Protein AF-A0A1H1WPN3-F1 (afdb_monomer_lite)

pLDDT: mean 78.35, std 20.09, range [44.59, 98.25]

Foldseek 3Di:
DDDDDDDDPPPPDDPDPPPPPPPPPPPDDDDPDDDDDDDDDDDDDDDDDDDDDDDDDDDDDPDPPPPDPLVVLLVQLVVVVVLVVLVVVLPVFQDPDQWQVSSQVRGDGDPQKGWPGQHPVQRKTKIDRNVQQWIKMAGCDDQQGWIFIFRGDPPPTDGQWIWHDPDQQDIDIDHDCSNVVSNSVSCNVVRVD

Sequence (193 aa):
MKRPAPRPALRTAALLPAAALALTLTACGGGDGSASGDASSSASESTSASASASPSGSASPSASASPSAEASGSAAGLRYRTLITTLFDQQGTVQNATSAKDFNRQAKFPAGVSVGIFDAKTKSICIQDSKQDIALTFTGAGEASGVVLLDGACKGGEVVSSLVPQGASDIAVKGDKSLGTPVADYLKETFGS

Structure (mmCIF, N/CA/C/O backbone):
data_AF-A0A1H1WPN3-F1
#
_entry.id   AF-A0A1H1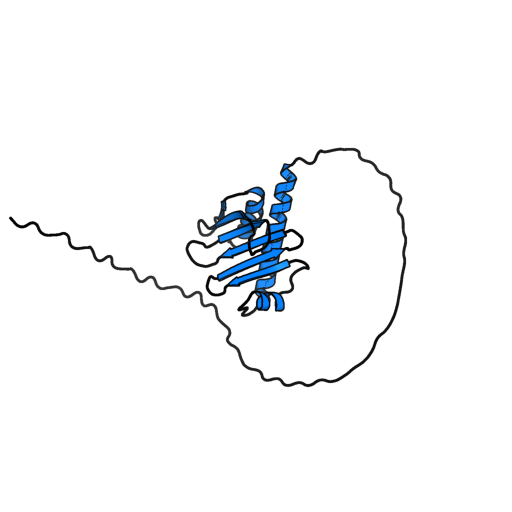WPN3-F1
#
loop_
_atom_site.group_PDB
_atom_site.id
_atom_site.type_symbol
_atom_site.label_atom_id
_atom_site.label_alt_id
_atom_site.label_comp_id
_atom_site.label_asym_id
_atom_site.label_entity_id
_atom_site.label_seq_id
_atom_site.pdbx_PDB_ins_code
_atom_site.Cartn_x
_atom_site.Cartn_y
_atom_site.Cartn_z
_atom_site.occupancy
_atom_site.B_iso_or_equiv
_atom_site.auth_seq_id
_atom_site.auth_comp_id
_atom_site.auth_asym_id
_atom_site.auth_atom_id
_atom_site.pdbx_PDB_model_num
ATOM 1 N N . MET A 1 1 ? -5.034 63.483 -27.638 1.00 49.56 1 MET A N 1
ATOM 2 C CA . MET A 1 1 ? -5.377 62.933 -26.306 1.00 49.56 1 MET A CA 1
ATOM 3 C C . MET A 1 1 ? -4.890 61.486 -26.246 1.00 49.56 1 MET A C 1
ATOM 5 O O . MET A 1 1 ? -5.429 60.648 -26.954 1.00 49.56 1 MET A O 1
ATOM 9 N N . LYS A 1 2 ? -3.797 61.214 -25.519 1.00 52.28 2 LYS A N 1
ATOM 10 C CA . LYS A 1 2 ? -3.079 59.923 -25.498 1.00 52.28 2 LYS A CA 1
ATOM 11 C C . LYS A 1 2 ? -3.477 59.174 -24.218 1.00 52.28 2 LYS A C 1
ATOM 13 O O . LYS A 1 2 ? -3.260 59.707 -23.135 1.00 52.28 2 LYS A O 1
ATOM 18 N N . ARG A 1 3 ? -4.106 57.998 -24.326 1.00 57.62 3 ARG A N 1
ATOM 19 C CA . ARG A 1 3 ? -4.494 57.188 -23.154 1.00 57.62 3 ARG A CA 1
ATOM 20 C C . ARG A 1 3 ? -3.279 56.394 -22.639 1.00 57.62 3 ARG A C 1
ATOM 22 O O . ARG A 1 3 ? -2.593 55.793 -23.464 1.00 57.62 3 ARG A O 1
ATOM 29 N N . PRO A 1 4 ? -2.999 56.382 -21.324 1.00 56.88 4 PRO A N 1
ATOM 30 C CA . PRO A 1 4 ? -1.933 55.566 -20.750 1.00 56.88 4 PRO A CA 1
ATOM 31 C C . PRO A 1 4 ? -2.350 54.088 -20.668 1.00 56.88 4 PRO A C 1
ATOM 33 O O . PRO A 1 4 ? -3.488 53.774 -20.323 1.00 56.88 4 PRO A O 1
ATOM 36 N N . ALA A 1 5 ? -1.422 53.189 -21.003 1.00 67.75 5 ALA A N 1
ATOM 37 C CA . ALA A 1 5 ? -1.605 51.741 -20.927 1.00 67.75 5 ALA A CA 1
ATOM 38 C C . ALA A 1 5 ? -1.481 51.226 -19.474 1.00 67.75 5 ALA A C 1
ATOM 40 O O . ALA A 1 5 ? -0.684 51.775 -18.704 1.00 67.75 5 ALA A O 1
ATOM 41 N N . PRO A 1 6 ? -2.228 50.172 -19.089 1.00 64.19 6 PRO A N 1
ATOM 42 C CA . PRO A 1 6 ? -2.152 49.589 -17.754 1.00 64.19 6 PRO A CA 1
ATOM 43 C C . PRO A 1 6 ? -0.819 48.855 -17.554 1.00 64.19 6 PRO A C 1
ATOM 45 O O . PRO A 1 6 ? -0.408 48.036 -18.375 1.00 64.19 6 PRO A O 1
ATOM 48 N N . ARG A 1 7 ? -0.137 49.155 -16.444 1.00 66.81 7 ARG A N 1
ATOM 49 C CA . ARG A 1 7 ? 1.067 48.436 -16.013 1.00 66.81 7 ARG A CA 1
ATOM 50 C C . ARG A 1 7 ? 0.658 47.115 -15.347 1.00 66.81 7 ARG A C 1
ATOM 52 O O . ARG A 1 7 ? -0.244 47.143 -14.508 1.00 66.81 7 ARG A O 1
ATOM 59 N N . PRO A 1 8 ? 1.306 45.981 -15.661 1.00 55.25 8 PRO A N 1
ATOM 60 C CA . PRO A 1 8 ? 1.075 44.739 -14.939 1.00 55.25 8 PRO A CA 1
ATOM 61 C C . PRO A 1 8 ? 1.555 44.895 -13.492 1.00 55.25 8 PRO A C 1
ATOM 63 O O . PRO A 1 8 ? 2.705 45.253 -13.234 1.00 55.25 8 PRO A O 1
ATOM 66 N N . ALA A 1 9 ? 0.642 44.659 -12.551 1.00 57.31 9 ALA A N 1
ATOM 67 C CA . ALA A 1 9 ? 0.938 44.611 -11.130 1.00 57.31 9 ALA A CA 1
ATOM 68 C C . ALA A 1 9 ? 1.863 43.417 -10.860 1.00 57.31 9 ALA A C 1
ATOM 70 O O . ALA A 1 9 ? 1.451 42.260 -10.956 1.00 57.31 9 ALA A O 1
ATOM 71 N N . LEU A 1 10 ? 3.122 43.722 -10.550 1.00 55.72 10 LEU A N 1
ATOM 72 C CA . LEU A 1 10 ? 4.112 42.774 -10.063 1.00 55.72 10 LEU A CA 1
ATOM 73 C C . LEU A 1 10 ? 3.586 42.212 -8.731 1.00 55.72 10 LEU A C 1
ATOM 75 O O . LEU A 1 10 ? 3.639 42.880 -7.701 1.00 55.72 10 LEU A O 1
ATOM 79 N N . ARG A 1 11 ? 2.984 41.019 -8.761 1.00 59.72 11 ARG A N 1
ATOM 80 C CA . ARG A 1 11 ? 2.568 40.315 -7.546 1.00 59.72 11 ARG A CA 1
ATOM 81 C C . ARG A 1 11 ? 3.822 39.799 -6.857 1.00 59.72 11 ARG A C 1
ATOM 83 O O . ARG A 1 11 ? 4.465 38.868 -7.332 1.00 59.72 11 ARG A O 1
ATOM 90 N N . THR A 1 12 ? 4.162 40.449 -5.756 1.00 56.53 12 THR A N 1
ATOM 91 C CA . THR A 1 12 ? 5.195 40.066 -4.801 1.00 56.53 12 THR A CA 1
ATOM 92 C C . THR A 1 12 ? 4.946 38.623 -4.359 1.00 56.53 12 THR A C 1
ATOM 94 O O . THR A 1 12 ? 4.000 38.347 -3.624 1.00 56.53 12 THR A O 1
ATOM 97 N N . ALA A 1 13 ? 5.755 37.687 -4.857 1.00 51.91 13 ALA A N 1
ATOM 98 C CA . ALA A 1 13 ? 5.746 36.307 -4.399 1.00 51.91 13 ALA A CA 1
ATOM 99 C C . ALA A 1 13 ? 6.263 36.287 -2.956 1.00 51.91 13 ALA A C 1
ATOM 101 O O . ALA A 1 13 ? 7.427 36.593 -2.696 1.00 51.91 13 ALA A O 1
ATOM 102 N N . ALA A 1 14 ? 5.370 35.987 -2.018 1.00 53.75 14 ALA A N 1
ATOM 103 C CA . ALA A 1 14 ? 5.721 35.756 -0.632 1.00 53.75 14 ALA A CA 1
ATOM 104 C C . ALA A 1 14 ? 6.610 34.506 -0.553 1.00 53.75 14 ALA A C 1
ATOM 106 O O . ALA A 1 14 ? 6.164 33.392 -0.827 1.00 53.75 14 ALA A O 1
ATOM 107 N N . LEU A 1 15 ? 7.879 34.707 -0.198 1.00 52.28 15 LEU A N 1
ATOM 108 C CA . LEU A 1 15 ? 8.780 33.659 0.264 1.00 52.28 15 LEU A CA 1
ATOM 109 C C . LEU A 1 15 ? 8.225 33.105 1.583 1.00 52.28 15 LEU A C 1
ATOM 111 O O . LEU A 1 15 ? 8.445 33.672 2.650 1.00 52.28 15 LEU A O 1
ATOM 115 N N . LEU A 1 16 ? 7.470 32.012 1.498 1.00 45.91 16 LEU A N 1
ATOM 116 C CA . LEU A 1 16 ? 7.176 31.164 2.647 1.00 45.91 16 LEU A CA 1
ATOM 117 C C . LEU A 1 16 ? 8.444 30.363 2.983 1.00 45.91 16 LEU A C 1
ATOM 119 O O . LEU A 1 16 ? 9.029 29.761 2.077 1.00 45.91 16 LEU A O 1
ATOM 123 N N . PRO A 1 17 ? 8.888 30.330 4.252 1.00 48.56 17 PRO A N 1
ATOM 124 C CA . PRO A 1 17 ? 9.970 29.453 4.656 1.00 48.56 17 PRO A CA 1
ATOM 125 C C . PRO A 1 17 ? 9.475 28.014 4.514 1.00 48.56 17 PRO A C 1
ATOM 127 O O . PRO A 1 17 ? 8.564 27.577 5.216 1.00 48.56 17 PRO A O 1
ATOM 130 N N . ALA A 1 18 ? 10.063 27.294 3.562 1.00 45.19 18 ALA A N 1
ATOM 131 C CA . ALA A 1 18 ? 9.924 25.857 3.444 1.00 45.19 18 ALA A CA 1
ATOM 132 C C . ALA A 1 18 ? 10.406 25.231 4.758 1.00 45.19 18 ALA A C 1
ATOM 134 O O . ALA A 1 18 ? 11.606 25.167 5.025 1.00 45.19 18 ALA A O 1
ATOM 135 N N . ALA A 1 19 ? 9.460 24.803 5.593 1.00 48.66 19 ALA A N 1
ATOM 136 C CA . ALA A 1 19 ? 9.734 23.894 6.687 1.00 48.66 19 ALA A CA 1
ATOM 137 C C . ALA A 1 19 ? 10.258 22.601 6.056 1.00 48.66 19 ALA A C 1
ATOM 139 O O . ALA A 1 19 ? 9.503 21.779 5.539 1.00 48.66 19 ALA A O 1
ATOM 140 N N . ALA A 1 20 ? 11.582 22.487 6.016 1.00 47.19 20 ALA A N 1
ATOM 141 C CA . ALA A 1 20 ? 12.279 21.274 5.664 1.00 47.19 20 ALA A CA 1
ATOM 142 C C . ALA A 1 20 ? 11.828 20.186 6.642 1.00 47.19 20 ALA A C 1
ATOM 144 O O . ALA A 1 20 ? 12.282 20.132 7.784 1.00 47.19 20 ALA A O 1
ATOM 145 N N . LEU A 1 21 ? 10.926 19.316 6.188 1.00 44.59 21 LEU A N 1
ATOM 146 C CA . LEU A 1 21 ? 10.809 17.975 6.735 1.00 44.59 21 LEU A CA 1
ATOM 147 C C . LEU A 1 21 ? 12.151 17.301 6.465 1.00 44.59 21 LEU A C 1
ATOM 149 O O . LEU A 1 21 ? 12.410 16.770 5.384 1.00 44.59 21 LEU A O 1
ATOM 153 N N . ALA A 1 22 ? 13.041 17.436 7.443 1.00 46.81 22 ALA A N 1
ATOM 154 C CA . ALA A 1 22 ? 14.318 16.770 7.504 1.00 46.81 22 ALA A CA 1
ATOM 155 C C . ALA A 1 22 ? 14.055 15.264 7.589 1.00 46.81 22 ALA A C 1
ATOM 157 O O . ALA A 1 22 ? 13.964 14.683 8.665 1.00 46.81 22 ALA A O 1
ATOM 158 N N . LEU A 1 23 ? 13.932 14.628 6.426 1.00 48.06 23 LEU A N 1
ATOM 159 C CA . LEU A 1 23 ? 14.294 13.230 6.268 1.00 48.06 23 LEU A CA 1
ATOM 160 C C . LEU A 1 23 ? 15.782 13.157 6.604 1.00 48.06 23 LEU A C 1
ATOM 162 O O . LEU A 1 23 ? 16.635 13.420 5.758 1.00 48.06 23 LEU A O 1
ATOM 166 N N . THR A 1 24 ? 16.093 12.884 7.867 1.00 53.03 24 THR A N 1
ATOM 167 C CA . THR A 1 24 ? 17.437 12.537 8.310 1.00 53.03 24 THR A CA 1
ATOM 168 C C . THR A 1 24 ? 17.822 11.240 7.611 1.00 53.03 24 THR A C 1
ATOM 170 O O . THR A 1 24 ? 17.590 10.149 8.126 1.00 53.03 24 THR A O 1
ATOM 173 N N . LEU A 1 25 ? 18.386 11.364 6.407 1.00 46.22 25 LEU A N 1
ATOM 174 C CA . LEU A 1 25 ? 19.228 10.338 5.822 1.00 46.22 25 LEU A CA 1
ATOM 175 C C . LEU A 1 25 ? 20.412 10.181 6.773 1.00 46.22 25 LEU A C 1
ATOM 177 O O . LEU A 1 25 ? 21.381 10.937 6.706 1.00 46.22 25 LEU A O 1
ATOM 181 N N . THR A 1 26 ? 20.324 9.215 7.681 1.00 55.16 26 THR A N 1
ATOM 182 C CA . THR A 1 26 ? 21.484 8.667 8.375 1.00 55.16 26 THR A CA 1
ATOM 183 C C . THR A 1 26 ? 22.356 7.975 7.334 1.00 55.16 26 THR A C 1
ATOM 185 O O . THR A 1 26 ? 22.334 6.763 7.148 1.00 55.16 26 THR A O 1
ATOM 188 N N . ALA A 1 27 ? 23.132 8.791 6.624 1.00 57.97 27 ALA A N 1
ATOM 189 C CA . ALA A 1 27 ? 24.355 8.380 5.974 1.00 57.97 27 ALA A CA 1
ATOM 190 C C . ALA A 1 27 ? 25.349 7.993 7.079 1.00 57.97 27 ALA A C 1
ATOM 192 O O . ALA A 1 27 ? 26.084 8.817 7.613 1.00 57.97 27 ALA A O 1
ATOM 193 N N . CYS A 1 28 ? 25.311 6.723 7.453 1.00 58.69 28 CYS A N 1
ATOM 194 C CA . CYS A 1 28 ? 26.335 6.022 8.211 1.00 58.69 28 CYS A CA 1
ATOM 195 C C . CYS A 1 28 ? 26.463 4.684 7.481 1.00 58.69 28 CYS A C 1
ATOM 197 O O . CYS A 1 28 ? 25.469 3.995 7.294 1.00 58.69 28 CYS A O 1
ATOM 199 N N . GLY A 1 29 ? 27.585 4.287 6.911 1.00 51.28 29 GLY A N 1
ATOM 200 C CA . GLY A 1 29 ? 28.973 4.569 7.228 1.00 51.28 29 GLY A CA 1
ATOM 201 C C . GLY A 1 29 ? 29.674 3.260 6.874 1.00 51.28 29 GLY A C 1
ATOM 202 O O . GLY A 1 29 ? 29.190 2.195 7.253 1.00 51.28 29 GLY A O 1
ATOM 203 N N . GLY A 1 30 ? 30.709 3.329 6.040 1.00 54.81 30 GLY A N 1
ATOM 204 C CA . GLY A 1 30 ? 31.396 2.154 5.512 1.00 54.81 30 GLY A CA 1
ATOM 205 C C . GLY A 1 30 ? 31.905 1.227 6.616 1.00 54.81 30 GLY A C 1
ATOM 206 O O . GLY A 1 30 ? 32.409 1.679 7.642 1.00 54.81 30 GLY A O 1
ATOM 207 N N . GLY A 1 31 ? 31.771 -0.072 6.372 1.00 47.53 31 GLY A N 1
ATOM 208 C CA . GLY A 1 31 ? 32.351 -1.127 7.184 1.00 47.53 31 GLY A CA 1
ATOM 209 C C . GLY A 1 31 ? 32.746 -2.281 6.278 1.00 47.53 31 GLY A C 1
ATOM 210 O O . GLY A 1 31 ? 31.933 -3.159 5.996 1.00 47.53 31 GLY A O 1
ATOM 211 N N . ASP A 1 32 ? 33.988 -2.253 5.803 1.00 57.47 32 ASP A N 1
ATOM 212 C CA . ASP A 1 32 ? 34.638 -3.370 5.127 1.00 57.47 32 ASP A CA 1
ATOM 213 C C . ASP A 1 32 ? 34.894 -4.481 6.157 1.00 57.47 32 ASP A C 1
ATOM 215 O O . ASP A 1 32 ? 35.853 -4.443 6.927 1.00 57.47 32 ASP A O 1
ATOM 219 N N . GLY A 1 33 ? 33.987 -5.455 6.212 1.00 50.66 33 GLY A N 1
ATOM 220 C CA . GLY A 1 33 ? 34.080 -6.623 7.083 1.00 50.66 33 GLY A CA 1
ATOM 221 C C . GLY A 1 33 ? 34.222 -7.903 6.273 1.00 50.66 33 GLY A C 1
ATOM 222 O O . GLY A 1 33 ? 33.243 -8.612 6.058 1.00 50.66 33 GLY A O 1
ATOM 223 N N . SER A 1 34 ? 35.443 -8.205 5.829 1.00 55.78 34 SER A N 1
ATOM 224 C CA . SER A 1 34 ? 35.814 -9.539 5.353 1.00 55.78 34 SER A CA 1
ATOM 225 C C . SER A 1 34 ? 35.736 -10.536 6.508 1.00 55.78 34 SER A C 1
ATOM 227 O O . SER A 1 34 ? 36.541 -10.472 7.434 1.00 55.78 34 SER A O 1
ATOM 229 N N . ALA A 1 35 ? 34.807 -11.485 6.432 1.00 52.97 35 ALA A N 1
ATOM 230 C CA . ALA A 1 35 ? 34.827 -12.689 7.253 1.00 52.97 35 ALA A CA 1
ATOM 231 C C . ALA A 1 35 ? 34.500 -13.903 6.375 1.00 52.97 35 ALA A C 1
ATOM 233 O O . ALA A 1 35 ? 33.341 -14.208 6.101 1.00 52.97 35 ALA A O 1
ATOM 234 N N . SER A 1 36 ? 35.557 -14.580 5.921 1.00 56.12 36 SER A N 1
ATOM 235 C CA . SER A 1 36 ? 35.491 -15.964 5.461 1.00 56.12 36 SER A CA 1
ATOM 236 C C . SER A 1 36 ? 35.241 -16.858 6.673 1.00 56.12 36 SER A C 1
ATOM 238 O O . SER A 1 36 ? 36.027 -16.846 7.621 1.00 56.12 36 SER A O 1
ATOM 240 N N . GLY A 1 37 ? 34.147 -17.613 6.640 1.00 50.72 37 GLY A N 1
ATOM 241 C CA . GLY A 1 37 ? 33.794 -18.610 7.643 1.00 50.72 37 GLY A CA 1
ATOM 242 C C . GLY A 1 37 ? 33.323 -19.882 6.953 1.00 50.72 37 GLY A C 1
ATOM 243 O O . GLY A 1 37 ? 32.195 -19.952 6.475 1.00 50.72 37 GLY A O 1
ATOM 244 N N . ASP A 1 38 ? 34.237 -20.842 6.875 1.00 56.53 38 ASP A N 1
ATOM 245 C CA . ASP A 1 38 ? 34.031 -22.233 6.483 1.00 56.53 38 ASP A CA 1
ATOM 246 C C . ASP A 1 38 ? 33.200 -23.023 7.513 1.00 56.53 38 ASP A C 1
ATOM 248 O O . ASP A 1 38 ? 33.119 -22.647 8.682 1.00 56.53 38 ASP A O 1
ATOM 252 N N . ALA A 1 39 ? 32.743 -24.199 7.060 1.00 48.28 39 ALA A N 1
ATOM 253 C CA . ALA A 1 39 ? 32.231 -25.349 7.819 1.00 48.28 39 ALA A CA 1
ATOM 254 C C . ALA A 1 39 ? 30.751 -25.307 8.251 1.00 48.28 39 ALA A C 1
ATOM 256 O O . ALA A 1 39 ? 30.218 -24.279 8.634 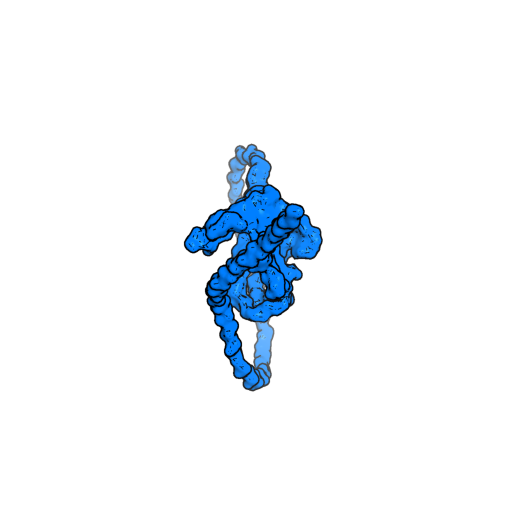1.00 48.28 39 ALA A O 1
ATOM 257 N N . SER A 1 40 ? 30.016 -26.415 8.341 1.00 54.59 40 SER A N 1
ATOM 258 C CA . SER A 1 40 ? 30.114 -27.797 7.858 1.00 54.59 40 SER A CA 1
ATOM 259 C C . SER A 1 40 ? 28.848 -28.492 8.393 1.00 54.59 40 SER A C 1
ATOM 261 O O . SER A 1 40 ? 28.348 -28.126 9.453 1.00 54.59 40 SER A O 1
ATOM 263 N N . SER A 1 41 ? 28.427 -29.556 7.711 1.00 45.16 41 SER A N 1
ATOM 264 C CA . SER A 1 41 ? 27.747 -30.725 8.290 1.00 45.16 41 SER A CA 1
ATOM 265 C C . SER A 1 41 ? 26.253 -30.684 8.669 1.00 45.16 41 SER A C 1
ATOM 267 O O . SER A 1 41 ? 25.811 -30.025 9.603 1.00 45.16 41 SER A O 1
ATOM 269 N N . SER A 1 42 ? 25.559 -31.620 8.009 1.00 49.81 42 SER A N 1
ATOM 270 C CA . SER A 1 42 ? 24.750 -32.697 8.605 1.00 49.81 42 SER A CA 1
ATOM 271 C C . SER A 1 42 ? 23.232 -32.641 8.454 1.00 49.81 42 SER A C 1
ATOM 273 O O . SER A 1 42 ? 22.512 -31.876 9.085 1.00 49.81 42 SER A O 1
ATOM 275 N N . ALA A 1 43 ? 22.784 -33.590 7.632 1.00 52.59 43 ALA A N 1
ATOM 276 C CA . ALA A 1 43 ? 21.450 -34.150 7.553 1.00 52.59 43 ALA A CA 1
ATOM 277 C C . ALA A 1 43 ? 21.038 -34.886 8.842 1.00 52.59 43 ALA A C 1
ATOM 279 O O . ALA A 1 43 ? 21.880 -35.465 9.526 1.00 52.59 43 ALA A O 1
ATOM 280 N N . SER A 1 44 ? 19.731 -34.925 9.107 1.00 50.66 44 SER A N 1
ATOM 281 C CA . SER A 1 44 ? 18.988 -35.962 9.856 1.00 50.66 44 SER A CA 1
ATOM 282 C C . SER A 1 44 ? 17.499 -35.717 9.552 1.00 50.66 44 SER A C 1
ATOM 284 O O . SER A 1 44 ? 17.016 -34.604 9.724 1.00 50.66 44 SER A O 1
ATOM 286 N N . GLU A 1 45 ? 16.857 -36.544 8.729 1.00 50.03 45 GLU A N 1
ATOM 287 C CA . GLU A 1 45 ? 16.102 -37.763 9.073 1.00 50.03 45 GLU A CA 1
ATOM 288 C C . GLU A 1 45 ? 14.835 -37.549 9.929 1.00 50.03 45 GLU A C 1
ATOM 290 O O . GLU A 1 45 ? 14.892 -37.212 11.104 1.00 50.03 45 GLU A O 1
ATOM 295 N N . SER A 1 46 ? 13.705 -37.865 9.281 1.00 55.22 46 SER A N 1
ATOM 296 C CA . SER A 1 46 ? 12.599 -38.703 9.768 1.00 55.22 46 SER A CA 1
ATOM 297 C C . SER A 1 46 ? 11.772 -38.248 10.975 1.00 55.22 46 SER A C 1
ATOM 299 O O . SER A 1 46 ? 12.229 -38.285 12.108 1.00 55.22 46 SER A O 1
ATOM 301 N N . THR A 1 47 ? 10.465 -38.040 10.762 1.00 52.44 47 THR A N 1
ATOM 302 C CA . THR A 1 47 ? 9.422 -38.918 11.343 1.00 52.44 47 THR A CA 1
ATOM 303 C C . THR A 1 47 ? 8.018 -38.555 10.854 1.00 52.44 47 THR A C 1
ATOM 305 O O . THR A 1 47 ? 7.548 -37.426 10.965 1.00 52.44 47 THR A O 1
ATOM 308 N N . SER A 1 48 ? 7.335 -39.561 10.311 1.00 60.78 48 SER A N 1
ATOM 309 C CA . SER A 1 48 ? 5.895 -39.575 10.079 1.00 60.78 48 SER A CA 1
ATOM 310 C C . SER A 1 48 ? 5.148 -39.760 11.399 1.00 60.78 48 SER A C 1
ATOM 312 O O . SER A 1 48 ? 5.496 -40.639 12.183 1.00 60.78 48 SER A O 1
ATOM 314 N N . ALA A 1 49 ? 4.055 -39.025 11.594 1.00 49.75 49 ALA A N 1
ATOM 315 C CA . ALA A 1 49 ? 3.005 -39.407 12.531 1.00 49.75 49 ALA A CA 1
ATOM 316 C C . ALA A 1 49 ? 1.645 -39.092 11.900 1.00 49.75 49 ALA A C 1
ATOM 318 O O . ALA A 1 49 ? 1.203 -37.947 11.845 1.00 49.75 49 ALA A O 1
ATOM 319 N N . SER A 1 50 ? 1.009 -40.141 11.378 1.00 64.69 50 SER A N 1
ATOM 320 C CA . SER A 1 50 ? -0.409 -40.131 11.032 1.00 64.69 50 SER A CA 1
ATOM 321 C C . SER A 1 50 ? -1.219 -40.194 12.323 1.00 64.69 50 SER A C 1
ATOM 323 O O . SER A 1 50 ? -1.077 -41.146 13.085 1.00 64.69 50 SER A O 1
ATOM 325 N N . ALA A 1 51 ? -2.094 -39.219 12.544 1.00 50.31 51 ALA A N 1
ATOM 326 C CA . ALA A 1 51 ? -3.142 -39.300 13.552 1.00 50.31 51 ALA A CA 1
ATOM 327 C C . ALA A 1 51 ? -4.479 -38.968 12.882 1.00 50.31 51 ALA A C 1
ATOM 329 O O . ALA A 1 51 ? -4.837 -37.809 12.689 1.00 50.31 51 ALA A O 1
ATOM 330 N N . SER A 1 52 ? -5.191 -40.023 12.480 1.00 59.75 52 SER A N 1
ATOM 331 C CA . SER A 1 52 ? -6.601 -39.953 12.108 1.00 59.75 52 SER A CA 1
ATOM 332 C C . SER A 1 52 ? -7.437 -39.930 13.382 1.00 59.75 52 SER A C 1
ATOM 334 O O . SER A 1 52 ? -7.458 -40.909 14.123 1.00 59.75 52 SER A O 1
ATOM 336 N N . ALA A 1 53 ? -8.153 -38.835 13.618 1.00 51.66 53 ALA A N 1
ATOM 337 C CA . ALA A 1 53 ? -9.246 -38.783 14.578 1.00 51.66 53 ALA A CA 1
ATOM 338 C C . ALA A 1 53 ? -10.456 -38.161 13.877 1.00 51.66 53 ALA A C 1
ATOM 340 O O . ALA A 1 53 ? -10.450 -36.987 13.519 1.00 51.66 53 ALA A O 1
ATOM 341 N N . SER A 1 54 ? -11.470 -38.991 13.638 1.00 59.19 54 SER A N 1
ATOM 342 C CA . SER A 1 54 ? -12.772 -38.580 13.115 1.00 59.19 54 SER A CA 1
ATOM 343 C C . SER A 1 54 ? -13.718 -38.285 14.278 1.00 59.19 54 SER A C 1
ATOM 345 O O . SER A 1 54 ? -14.021 -39.206 15.035 1.00 59.19 54 SER A O 1
ATOM 347 N N . PRO A 1 55 ? -14.265 -37.066 14.397 1.00 57.09 55 PRO A N 1
ATOM 348 C CA . PRO A 1 55 ? -15.528 -36.852 15.077 1.00 57.09 55 PRO A CA 1
ATOM 349 C C . PRO A 1 55 ? -16.654 -36.754 14.039 1.00 57.09 55 PRO A C 1
ATOM 351 O O . PRO A 1 55 ? -16.767 -35.780 13.297 1.00 57.09 55 PRO A O 1
ATOM 354 N N . SER A 1 56 ? -17.501 -37.786 13.995 1.00 63.69 56 SER A N 1
ATOM 355 C CA . SER A 1 56 ? -18.836 -37.695 13.397 1.00 63.69 56 SER A CA 1
ATOM 356 C C . SER A 1 56 ? -19.736 -36.931 14.363 1.00 63.69 56 SER A C 1
ATOM 358 O O . SER A 1 56 ? -20.095 -37.444 15.419 1.00 63.69 56 SER A O 1
ATOM 360 N N . GLY A 1 57 ? -20.075 -35.697 14.004 1.00 47.53 57 GLY A N 1
ATOM 361 C CA . GLY A 1 57 ? -21.034 -34.863 14.719 1.00 47.53 57 GLY A CA 1
ATOM 362 C C . GLY A 1 57 ? -21.986 -34.217 13.724 1.00 47.53 57 GLY A C 1
ATOM 363 O O . GLY A 1 57 ? -21.729 -33.121 13.235 1.00 47.53 57 GLY A O 1
ATOM 364 N N . SER A 1 58 ? -23.068 -34.920 13.396 1.00 62.28 58 SER A N 1
ATOM 365 C CA . SER A 1 58 ? -24.188 -34.380 12.629 1.00 62.28 58 SER A CA 1
ATOM 366 C C . SER A 1 58 ? -24.999 -33.429 13.506 1.00 62.28 58 SER A C 1
ATOM 368 O O . SER A 1 58 ? -25.683 -33.861 14.429 1.00 62.28 58 SER A O 1
ATOM 370 N N . ALA A 1 59 ? -24.966 -32.142 13.180 1.00 52.12 59 ALA A N 1
ATOM 371 C CA . ALA A 1 59 ? -25.996 -31.193 13.574 1.00 52.12 59 ALA A CA 1
ATOM 372 C C . ALA A 1 59 ? -26.282 -30.282 12.378 1.00 52.12 59 ALA A C 1
ATOM 374 O O . ALA A 1 59 ? -25.495 -29.397 12.048 1.00 52.12 59 ALA A O 1
ATOM 375 N N . SER A 1 60 ? -27.400 -30.545 11.700 1.00 63.28 60 SER A N 1
ATOM 376 C CA . SER A 1 60 ? -27.983 -29.648 10.706 1.00 63.28 60 SER A CA 1
ATOM 377 C C . SER A 1 60 ? -28.754 -28.535 11.412 1.00 63.28 60 SER A C 1
ATOM 379 O O . SER A 1 60 ? -29.741 -28.820 12.088 1.00 63.28 60 SER A O 1
ATOM 381 N N . PRO A 1 61 ? -28.390 -27.269 11.175 1.00 49.12 61 PRO A N 1
ATOM 382 C CA . PRO A 1 61 ? -29.378 -26.212 11.066 1.00 49.12 61 PRO A CA 1
ATOM 383 C C . PRO A 1 61 ? -29.498 -25.799 9.596 1.00 49.12 61 PRO A C 1
ATOM 385 O O . PRO A 1 61 ? -28.656 -25.094 9.042 1.00 49.12 61 PRO A O 1
ATOM 388 N N . SER A 1 62 ? -30.573 -26.255 8.951 1.00 61.94 62 SER A N 1
ATOM 389 C CA . SER A 1 62 ? -31.062 -25.662 7.709 1.00 61.94 62 SER A CA 1
ATOM 390 C C . SER A 1 62 ? -31.616 -24.275 8.017 1.00 61.94 62 SER A C 1
ATOM 392 O O . SER A 1 62 ? -32.760 -24.131 8.437 1.00 61.94 62 SER A O 1
ATOM 394 N N . ALA A 1 63 ? -30.804 -23.252 7.789 1.00 52.56 63 ALA A N 1
ATOM 395 C CA . ALA A 1 63 ? -31.274 -21.894 7.574 1.00 52.56 63 ALA A CA 1
ATOM 396 C C . ALA A 1 63 ? -30.522 -21.339 6.363 1.00 52.56 63 ALA A C 1
ATOM 398 O O . ALA A 1 63 ? -29.428 -20.791 6.477 1.00 52.56 63 ALA A O 1
ATOM 399 N N . SER A 1 64 ? -31.101 -21.545 5.179 1.00 53.22 64 SER A N 1
ATOM 400 C CA . SER A 1 64 ? -30.675 -20.904 3.937 1.00 53.22 64 SER A CA 1
ATOM 401 C C . SER A 1 64 ? -30.987 -19.411 4.015 1.00 53.22 64 SER A C 1
ATOM 403 O O . SER A 1 64 ? -31.991 -18.941 3.489 1.00 53.22 64 SER A O 1
ATOM 405 N N . ALA A 1 65 ? -30.129 -18.656 4.696 1.00 53.41 65 ALA A N 1
ATOM 406 C CA . ALA A 1 65 ? -30.002 -17.237 4.433 1.00 53.41 65 ALA A CA 1
ATOM 407 C C . ALA A 1 65 ? -29.245 -17.113 3.107 1.00 53.41 65 ALA A C 1
ATOM 409 O O . ALA A 1 65 ? -28.039 -17.351 3.052 1.00 53.41 65 ALA A O 1
ATOM 410 N N . SER A 1 66 ? -29.964 -16.813 2.022 1.00 51.12 66 SER A N 1
ATOM 411 C CA . SER A 1 66 ? -29.334 -16.360 0.782 1.00 51.12 66 SER A CA 1
ATOM 412 C C . SER A 1 66 ? -28.392 -15.210 1.142 1.00 51.12 66 SER A C 1
ATOM 414 O O . SER A 1 66 ? -28.869 -14.231 1.720 1.00 51.12 66 SER A O 1
ATOM 416 N N . PRO A 1 67 ? -27.077 -15.311 0.881 1.00 50.12 67 PRO A N 1
ATOM 417 C CA . PRO A 1 67 ? -26.165 -14.225 1.186 1.00 50.12 67 PRO A CA 1
ATOM 418 C C . PRO A 1 67 ? -26.595 -13.022 0.351 1.00 50.12 67 PRO A C 1
ATOM 420 O O . PRO A 1 67 ? -26.497 -13.035 -0.876 1.00 50.12 67 PRO A O 1
ATOM 423 N N . SER A 1 68 ? -27.136 -12.005 1.020 1.00 52.50 68 SER A N 1
ATOM 424 C CA . SER A 1 68 ? -27.407 -10.711 0.410 1.00 52.50 68 SER A CA 1
ATOM 425 C C . SER A 1 68 ? -26.122 -10.239 -0.266 1.00 52.50 68 SER A C 1
ATOM 427 O O . SER A 1 68 ? -25.064 -10.188 0.364 1.00 52.50 68 SER A O 1
ATOM 429 N N . ALA A 1 69 ? -26.213 -9.916 -1.557 1.00 51.25 69 ALA A N 1
ATOM 430 C CA . ALA A 1 69 ? -25.089 -9.534 -2.415 1.00 51.25 69 ALA A CA 1
ATOM 431 C C . ALA A 1 69 ? -24.251 -8.354 -1.868 1.00 51.25 69 ALA A C 1
ATOM 433 O O . ALA A 1 69 ? -23.119 -8.139 -2.294 1.00 51.25 69 ALA A O 1
ATOM 434 N N . GLU A 1 70 ? -24.764 -7.639 -0.867 1.00 51.19 70 GLU A N 1
ATOM 435 C CA . GLU A 1 70 ? -24.090 -6.552 -0.154 1.00 51.19 70 GLU A CA 1
ATOM 436 C C . GLU A 1 70 ? -22.878 -7.010 0.683 1.00 51.19 70 GLU A C 1
ATOM 438 O O . GLU A 1 70 ? -21.979 -6.215 0.947 1.00 51.19 70 GLU A O 1
ATOM 443 N N . ALA A 1 71 ? -22.779 -8.296 1.045 1.00 55.88 71 ALA A N 1
ATOM 444 C CA . ALA A 1 71 ? -21.613 -8.819 1.765 1.00 55.88 71 ALA A CA 1
ATOM 445 C C . ALA A 1 71 ? -20.352 -8.928 0.881 1.00 55.88 71 ALA A C 1
ATOM 447 O O . ALA A 1 71 ? -19.229 -8.910 1.391 1.00 55.88 71 ALA A O 1
ATOM 448 N N . SER A 1 72 ? -20.516 -9.025 -0.445 1.00 59.81 72 SER A N 1
ATOM 449 C CA . SER A 1 72 ? -19.400 -9.310 -1.355 1.00 59.81 72 SER A CA 1
ATOM 450 C C . SER A 1 72 ? -18.483 -8.102 -1.577 1.00 59.81 72 SER A C 1
ATOM 452 O O . SER A 1 72 ? -17.266 -8.271 -1.639 1.00 59.81 72 SER A O 1
ATOM 454 N N . GLY A 1 73 ? -19.037 -6.884 -1.642 1.00 60.66 73 GLY A N 1
ATOM 455 C CA . GLY A 1 73 ? -18.238 -5.658 -1.799 1.00 60.66 73 GLY A CA 1
ATOM 456 C C . GLY A 1 73 ? -17.346 -5.383 -0.585 1.00 60.66 73 GLY A C 1
ATOM 457 O O . GLY A 1 73 ? -16.185 -5.000 -0.722 1.00 60.66 73 GLY A O 1
ATOM 458 N N . SER A 1 74 ? -17.848 -5.701 0.612 1.00 70.88 74 SER A N 1
ATOM 459 C CA . SER A 1 74 ? -17.105 -5.526 1.863 1.00 70.88 74 SER A CA 1
ATOM 460 C C . SER A 1 74 ? -15.883 -6.453 1.945 1.00 70.88 74 SER A C 1
ATOM 462 O O . SER A 1 74 ? -14.801 -6.036 2.355 1.00 70.88 74 SER A O 1
ATOM 464 N N . ALA A 1 75 ? -16.005 -7.699 1.468 1.00 86.88 75 ALA A N 1
ATOM 465 C CA . ALA A 1 75 ? -14.890 -8.646 1.455 1.00 86.88 75 ALA A CA 1
ATOM 466 C C . ALA A 1 75 ? -13.738 -8.197 0.537 1.00 86.88 75 ALA A C 1
ATOM 468 O O . ALA A 1 75 ? -12.573 -8.354 0.899 1.00 86.88 75 ALA A O 1
ATOM 469 N N . ALA A 1 76 ? -14.047 -7.624 -0.629 1.00 90.44 76 ALA A N 1
ATOM 470 C CA . ALA A 1 76 ? -13.035 -7.120 -1.554 1.00 90.44 76 ALA A CA 1
ATOM 471 C C . ALA A 1 76 ? -12.340 -5.856 -1.014 1.00 90.44 76 ALA A C 1
ATOM 473 O O . ALA A 1 76 ? -11.111 -5.789 -1.020 1.00 90.44 76 ALA A O 1
ATOM 474 N N . GLY A 1 77 ? -13.089 -4.904 -0.443 1.00 92.56 77 GLY A N 1
ATOM 475 C CA . GLY A 1 77 ? -12.505 -3.732 0.222 1.00 92.56 77 GLY A CA 1
ATOM 476 C C . GLY A 1 77 ? -11.563 -4.099 1.376 1.00 92.56 77 GLY A C 1
ATOM 477 O O . GLY A 1 77 ? -10.491 -3.510 1.527 1.00 92.56 77 GLY A O 1
ATOM 478 N N . LEU A 1 78 ? -11.893 -5.147 2.142 1.00 95.00 78 LEU A N 1
ATOM 479 C CA . LEU A 1 78 ? -11.009 -5.673 3.187 1.00 95.00 78 LEU A CA 1
ATOM 480 C C . LEU A 1 78 ? -9.692 -6.240 2.637 1.00 95.00 78 LEU A C 1
ATOM 482 O O . LEU A 1 78 ? -8.670 -6.106 3.305 1.00 95.00 78 LEU A O 1
ATOM 486 N N . ARG A 1 79 ? -9.665 -6.814 1.426 1.00 96.00 79 ARG A N 1
ATOM 487 C CA . ARG A 1 79 ? -8.410 -7.281 0.803 1.00 96.00 79 ARG A CA 1
ATOM 488 C C . ARG A 1 79 ? -7.477 -6.117 0.485 1.00 96.00 79 ARG A C 1
ATOM 490 O O . ARG A 1 79 ? -6.291 -6.194 0.799 1.00 96.00 79 ARG A O 1
ATOM 497 N N . TYR A 1 80 ? -8.007 -5.020 -0.063 1.00 96.88 80 TYR A N 1
ATOM 498 C CA . TYR A 1 80 ? -7.215 -3.804 -0.267 1.00 96.88 80 TYR A CA 1
ATOM 499 C C . TYR A 1 80 ? -6.698 -3.249 1.058 1.00 96.88 80 TYR A C 1
ATOM 501 O O . TYR A 1 80 ? -5.526 -2.887 1.131 1.00 96.88 80 TYR A O 1
ATOM 509 N N . ARG A 1 81 ? -7.528 -3.255 2.115 1.00 96.00 81 ARG A N 1
ATOM 510 C CA . ARG A 1 81 ? -7.104 -2.894 3.476 1.00 96.00 81 ARG A CA 1
ATOM 511 C C . ARG A 1 81 ? -5.948 -3.778 3.967 1.00 96.00 81 ARG A C 1
ATOM 513 O O . ARG A 1 81 ? -4.958 -3.272 4.480 1.00 96.00 81 ARG A O 1
ATOM 520 N N . THR A 1 82 ? -6.024 -5.093 3.786 1.00 96.50 82 THR A N 1
ATOM 521 C CA . THR A 1 82 ? -4.920 -5.994 4.150 1.00 96.50 82 THR A CA 1
ATOM 522 C C . THR A 1 82 ? -3.646 -5.667 3.374 1.00 96.50 82 THR A C 1
ATOM 524 O O . THR A 1 82 ? -2.559 -5.672 3.952 1.00 96.50 82 THR A O 1
ATOM 527 N N . LEU A 1 83 ? -3.764 -5.347 2.084 1.00 96.38 83 LEU A N 1
ATOM 528 C CA . LEU A 1 83 ? -2.621 -5.018 1.236 1.00 96.38 83 LEU A CA 1
ATOM 529 C C . LEU A 1 83 ? -1.919 -3.731 1.695 1.00 96.38 83 LEU A C 1
ATOM 531 O O . LEU A 1 83 ? -0.694 -3.702 1.808 1.00 96.38 83 LEU A O 1
ATOM 535 N N . ILE A 1 84 ? -2.685 -2.687 2.022 1.00 95.69 84 ILE A N 1
ATOM 536 C CA . ILE A 1 84 ? -2.134 -1.434 2.552 1.00 95.69 84 ILE A CA 1
ATOM 537 C C . ILE A 1 84 ? -1.488 -1.618 3.928 1.00 95.69 84 ILE A C 1
ATOM 539 O O . ILE A 1 84 ? -0.372 -1.143 4.130 1.00 95.69 84 ILE A O 1
ATOM 543 N N . THR A 1 85 ? -2.132 -2.345 4.847 1.00 95.50 85 THR A N 1
ATOM 544 C CA . THR A 1 85 ? -1.546 -2.652 6.160 1.00 95.50 85 THR A CA 1
ATOM 545 C C . THR A 1 85 ? -0.238 -3.418 5.994 1.00 95.50 85 THR A C 1
ATOM 547 O O . THR A 1 85 ? 0.775 -3.033 6.567 1.00 95.50 85 THR A O 1
ATOM 550 N N . THR A 1 86 ? -0.223 -4.416 5.104 1.00 96.19 86 THR A N 1
ATOM 551 C CA . THR A 1 86 ? 0.989 -5.178 4.781 1.00 96.19 86 THR A CA 1
ATOM 552 C C . THR A 1 86 ? 2.109 -4.258 4.308 1.00 96.19 86 THR A C 1
ATOM 554 O O . THR A 1 86 ? 3.246 -4.429 4.734 1.00 96.19 86 THR A O 1
ATOM 557 N N . LEU A 1 87 ? 1.821 -3.275 3.446 1.00 95.44 87 LEU A N 1
ATOM 558 C CA . LEU A 1 87 ? 2.835 -2.322 2.997 1.00 95.44 87 LEU A CA 1
ATOM 559 C C . LEU A 1 87 ? 3.391 -1.486 4.157 1.00 95.44 87 LEU A C 1
ATOM 561 O O . LEU A 1 87 ? 4.608 -1.317 4.246 1.00 95.44 87 LEU A O 1
ATOM 565 N N . PHE A 1 88 ? 2.523 -0.957 5.023 1.00 94.19 88 PHE A N 1
ATOM 566 C CA . PHE A 1 88 ? 2.945 -0.123 6.150 1.00 94.19 88 PHE A CA 1
ATOM 567 C C . PHE A 1 88 ? 3.756 -0.896 7.187 1.00 94.19 88 PHE A C 1
ATOM 569 O O . PHE A 1 88 ? 4.773 -0.377 7.645 1.00 94.19 88 PHE A O 1
ATOM 576 N N . ASP A 1 89 ? 3.420 -2.160 7.446 1.00 94.31 89 ASP A N 1
ATOM 577 C CA . ASP A 1 89 ? 4.214 -3.035 8.314 1.00 94.31 89 ASP A CA 1
ATOM 578 C C . ASP A 1 89 ? 5.656 -3.209 7.799 1.00 94.31 89 ASP A C 1
ATOM 580 O O . ASP A 1 89 ? 6.588 -3.391 8.584 1.00 94.31 89 ASP A O 1
ATOM 584 N N . GLN A 1 90 ? 5.876 -3.106 6.480 1.00 93.25 90 GLN A N 1
ATOM 585 C CA . GLN A 1 90 ? 7.220 -3.187 5.900 1.00 93.25 90 GLN A CA 1
ATOM 586 C C . GLN A 1 90 ? 7.996 -1.865 5.945 1.00 93.25 90 GLN A C 1
ATOM 588 O O . GLN A 1 90 ? 9.224 -1.903 5.836 1.00 93.25 90 GLN A O 1
ATOM 593 N N . GLN A 1 91 ? 7.351 -0.703 6.113 1.00 85.38 91 GLN A N 1
ATOM 594 C CA . GLN A 1 91 ? 8.041 0.594 6.014 1.00 85.38 91 GLN A CA 1
ATOM 595 C C . GLN A 1 91 ? 9.131 0.788 7.078 1.00 85.38 91 GLN A C 1
ATOM 597 O O . GLN A 1 91 ? 10.119 1.464 6.810 1.00 85.38 91 GLN A O 1
ATOM 602 N N . GLY A 1 92 ? 9.016 0.145 8.244 1.00 83.62 92 GLY A N 1
ATOM 603 C CA . GLY A 1 92 ? 10.073 0.155 9.266 1.00 83.62 92 GLY A CA 1
ATOM 604 C C . GLY A 1 92 ? 11.271 -0.753 8.952 1.00 83.62 92 GLY A C 1
ATOM 605 O O . GLY A 1 92 ? 12.324 -0.620 9.569 1.00 83.62 92 GLY A O 1
ATOM 606 N N . THR A 1 93 ? 11.126 -1.683 8.004 1.00 88.44 93 THR A N 1
ATOM 607 C CA . THR A 1 93 ? 12.160 -2.679 7.666 1.00 88.44 93 THR A CA 1
ATOM 608 C C . THR A 1 93 ? 12.956 -2.322 6.418 1.00 88.44 93 THR A C 1
ATOM 610 O O . THR A 1 93 ? 14.124 -2.691 6.306 1.00 88.44 93 THR A O 1
ATOM 613 N N . VAL A 1 94 ? 12.344 -1.596 5.481 1.00 91.31 94 VAL A N 1
ATOM 614 C CA . VAL A 1 94 ? 12.962 -1.267 4.196 1.00 91.31 94 VAL A CA 1
ATOM 615 C C . VAL A 1 94 ? 13.707 0.054 4.300 1.00 91.31 94 VAL A C 1
ATOM 617 O O . VAL A 1 94 ? 13.105 1.113 4.449 1.00 91.31 94 VAL A O 1
ATOM 620 N N . GLN A 1 95 ? 15.028 0.001 4.154 1.00 87.56 95 GLN A N 1
ATOM 621 C CA . GLN A 1 95 ? 15.879 1.184 4.165 1.00 87.56 95 GLN A CA 1
ATOM 622 C C . GLN A 1 95 ? 16.440 1.444 2.766 1.00 87.56 95 GLN A C 1
ATOM 624 O O . GLN A 1 95 ? 16.969 0.552 2.103 1.00 87.56 95 GLN A O 1
ATOM 629 N N . ASN A 1 96 ? 16.337 2.695 2.308 1.00 88.38 96 ASN A N 1
ATOM 630 C CA . ASN A 1 96 ? 16.991 3.176 1.086 1.00 88.38 96 ASN A CA 1
ATOM 631 C C . ASN A 1 96 ? 16.700 2.343 -0.180 1.00 88.38 96 ASN A C 1
ATOM 633 O O . ASN A 1 96 ? 17.567 2.195 -1.042 1.00 88.38 96 ASN A O 1
ATOM 637 N N . ALA A 1 97 ? 15.491 1.788 -0.318 1.00 92.94 97 ALA A N 1
ATOM 638 C CA . ALA A 1 97 ? 15.106 1.124 -1.559 1.00 92.94 97 ALA A CA 1
ATOM 639 C C . ALA A 1 97 ? 15.110 2.133 -2.718 1.00 92.94 97 ALA A C 1
ATOM 641 O O . ALA A 1 97 ? 14.508 3.202 -2.631 1.00 92.94 97 ALA A O 1
ATOM 642 N N . THR A 1 98 ? 15.788 1.786 -3.811 1.00 94.75 98 THR A N 1
ATOM 643 C CA . THR A 1 98 ? 15.852 2.593 -5.043 1.00 94.75 98 THR A CA 1
ATOM 644 C C . THR A 1 98 ? 15.041 1.978 -6.182 1.00 94.75 98 THR A C 1
ATOM 646 O O . THR A 1 98 ? 14.804 2.633 -7.196 1.00 94.75 98 THR A O 1
ATOM 649 N N . SER A 1 99 ? 14.578 0.738 -6.015 1.00 96.06 99 SER A N 1
ATOM 650 C CA . SER A 1 99 ? 13.768 0.003 -6.981 1.00 96.06 99 SER A CA 1
ATOM 651 C C . SER A 1 99 ? 12.789 -0.946 -6.283 1.00 96.06 99 SER A C 1
ATOM 653 O O . SER A 1 99 ? 12.965 -1.297 -5.116 1.00 96.06 99 SER A O 1
ATOM 655 N N . ALA A 1 100 ? 11.783 -1.429 -7.018 1.00 96.69 100 ALA A N 1
ATOM 656 C CA . ALA A 1 100 ? 10.834 -2.423 -6.511 1.00 96.69 100 ALA A CA 1
ATOM 657 C C . ALA A 1 100 ? 11.538 -3.740 -6.139 1.00 96.69 100 ALA A C 1
ATOM 659 O O . ALA A 1 100 ? 11.223 -4.362 -5.127 1.00 96.69 100 ALA A O 1
ATOM 660 N N . LYS A 1 101 ? 12.551 -4.136 -6.923 1.00 97.12 101 LYS A N 1
ATOM 661 C CA . LYS A 1 101 ? 13.376 -5.319 -6.649 1.00 97.12 101 LYS A CA 1
ATOM 662 C C . LYS A 1 101 ? 14.158 -5.168 -5.342 1.00 97.12 101 LYS A C 1
ATOM 664 O O . LYS A 1 101 ? 14.252 -6.127 -4.582 1.00 97.12 101 LYS A O 1
ATOM 669 N N . ASP A 1 102 ? 14.701 -3.980 -5.075 1.00 96.31 102 ASP A N 1
ATOM 670 C CA . ASP A 1 102 ? 15.404 -3.695 -3.819 1.00 96.31 102 ASP A CA 1
ATOM 671 C C . ASP A 1 102 ? 14.460 -3.653 -2.624 1.00 96.31 102 ASP A C 1
ATOM 673 O O . ASP A 1 102 ? 14.806 -4.188 -1.573 1.00 96.31 102 ASP A O 1
ATOM 677 N N . PHE A 1 103 ? 13.265 -3.082 -2.795 1.00 96.44 103 PHE A N 1
ATOM 678 C CA . PHE A 1 103 ? 12.219 -3.093 -1.776 1.00 96.44 103 PHE A CA 1
ATOM 679 C C . PHE A 1 103 ? 11.837 -4.535 -1.413 1.00 96.44 103 PHE A C 1
ATOM 681 O O . PHE A 1 103 ? 11.922 -4.925 -0.252 1.00 96.44 103 PHE A O 1
ATOM 688 N N . ASN A 1 104 ? 11.492 -5.357 -2.410 1.00 96.69 104 ASN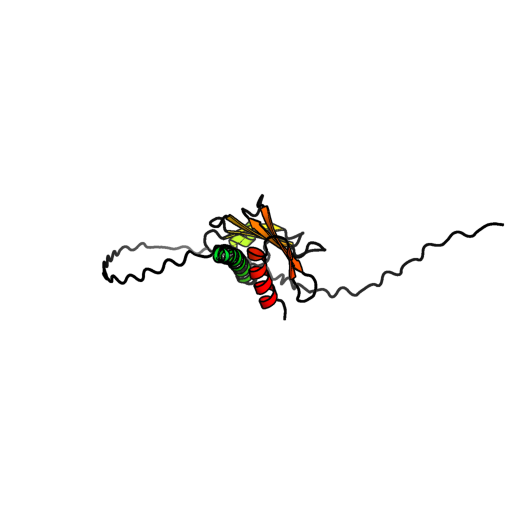 A N 1
ATOM 689 C CA . ASN A 1 104 ? 11.062 -6.746 -2.209 1.00 96.69 104 ASN A CA 1
ATOM 690 C C . ASN A 1 104 ? 12.156 -7.648 -1.622 1.00 96.69 104 ASN A C 1
ATOM 692 O O . ASN A 1 104 ? 11.835 -8.640 -0.981 1.00 96.69 104 ASN A O 1
ATOM 696 N N . ARG A 1 105 ? 13.442 -7.332 -1.833 1.00 96.56 105 ARG A N 1
ATOM 697 C CA . ARG A 1 105 ? 14.550 -8.068 -1.204 1.00 96.56 105 ARG A CA 1
ATOM 698 C C . ARG A 1 105 ? 14.631 -7.813 0.304 1.00 96.56 105 ARG A C 1
ATOM 700 O O . ARG A 1 105 ? 15.077 -8.688 1.037 1.00 96.56 105 ARG A O 1
ATOM 707 N N . GLN A 1 106 ? 14.271 -6.610 0.744 1.00 96.12 106 GLN A N 1
ATOM 708 C CA . GLN A 1 106 ? 14.363 -6.195 2.147 1.00 96.12 106 GLN A CA 1
ATOM 709 C C . GLN A 1 106 ? 13.088 -6.516 2.932 1.00 96.12 106 GLN A C 1
ATOM 711 O O . GLN A 1 106 ? 13.156 -6.896 4.098 1.00 96.12 106 GLN A O 1
ATOM 716 N N . ALA A 1 107 ? 11.934 -6.374 2.283 1.00 96.31 107 ALA A N 1
ATOM 717 C CA . ALA A 1 107 ? 10.633 -6.647 2.868 1.00 96.31 107 ALA A CA 1
ATOM 718 C C . ALA A 1 107 ? 10.369 -8.152 3.030 1.00 96.31 107 ALA A C 1
ATOM 720 O O . ALA A 1 107 ? 10.770 -8.975 2.207 1.00 96.31 107 ALA A O 1
ATOM 721 N N . LYS A 1 108 ? 9.611 -8.511 4.066 1.00 96.44 108 LYS A N 1
ATOM 722 C CA . LYS A 1 108 ? 9.098 -9.865 4.314 1.00 96.44 108 LYS A CA 1
ATOM 723 C C . LYS A 1 108 ? 7.613 -9.928 3.970 1.00 96.44 108 LYS A C 1
ATOM 725 O O . LYS A 1 108 ? 6.761 -10.024 4.851 1.00 96.44 108 LYS A O 1
ATOM 730 N N . PHE A 1 109 ? 7.305 -9.850 2.680 1.00 96.75 109 PHE A N 1
ATOM 731 C CA . PHE A 1 109 ? 5.922 -9.925 2.220 1.00 96.75 109 PHE A CA 1
ATOM 732 C C . PHE A 1 109 ? 5.326 -11.338 2.359 1.00 96.75 109 PHE A C 1
ATOM 734 O O . PHE A 1 109 ? 6.035 -12.330 2.159 1.00 96.75 109 PHE A O 1
ATOM 741 N N . PRO A 1 110 ? 4.013 -11.452 2.642 1.00 97.06 110 PRO A N 1
ATOM 742 C CA . PRO A 1 110 ? 3.282 -12.705 2.504 1.00 97.06 110 PRO A CA 1
ATOM 743 C C . PRO A 1 110 ? 3.378 -13.280 1.085 1.00 97.06 110 PRO A C 1
ATOM 745 O O . PRO A 1 110 ? 3.531 -12.557 0.101 1.00 97.06 110 PRO A O 1
ATOM 748 N N . ALA A 1 111 ? 3.230 -14.599 0.956 1.00 97.00 111 ALA A N 1
ATOM 749 C CA . ALA A 1 111 ? 3.305 -15.269 -0.339 1.00 97.00 111 ALA A CA 1
ATOM 750 C C . ALA A 1 111 ? 2.217 -14.771 -1.310 1.00 97.00 111 ALA A C 1
ATOM 752 O O . ALA A 1 111 ? 1.031 -15.007 -1.072 1.00 97.00 111 ALA A O 1
ATOM 753 N N . GLY A 1 112 ? 2.635 -14.190 -2.437 1.00 96.81 112 GLY A N 1
ATOM 754 C CA . GLY A 1 112 ? 1.758 -13.589 -3.454 1.00 96.81 112 GLY A CA 1
ATOM 755 C C . GLY A 1 112 ? 1.742 -12.059 -3.419 1.00 96.81 112 GLY A C 1
ATOM 756 O O . GLY A 1 112 ? 1.408 -11.436 -4.422 1.00 96.81 112 GLY A O 1
ATOM 757 N N . VAL A 1 113 ? 2.184 -11.452 -2.314 1.00 98.19 113 VAL A N 1
ATOM 758 C CA . VAL A 1 113 ? 2.251 -9.998 -2.158 1.00 98.19 113 VAL A CA 1
ATOM 759 C C . VAL A 1 113 ? 3.638 -9.486 -2.541 1.00 98.19 113 VAL A C 1
ATOM 761 O O . VAL A 1 113 ? 4.654 -10.065 -2.161 1.00 98.19 113 VAL A O 1
ATOM 764 N N . SER A 1 114 ? 3.699 -8.399 -3.310 1.00 98.00 114 SER A N 1
ATOM 765 C CA . SER A 1 114 ? 4.966 -7.756 -3.679 1.00 98.00 114 SER A CA 1
ATOM 766 C C . SER A 1 114 ? 4.771 -6.319 -4.152 1.00 98.00 114 SER A C 1
ATOM 768 O O . SER A 1 114 ? 3.685 -5.926 -4.571 1.00 98.00 114 SER A O 1
ATOM 770 N N . VAL A 1 115 ? 5.846 -5.536 -4.146 1.00 98.06 115 VAL A N 1
ATOM 771 C CA . VAL A 1 115 ? 5.898 -4.244 -4.832 1.00 98.06 115 VAL A CA 1
ATOM 772 C C . VAL A 1 115 ? 6.149 -4.483 -6.319 1.00 98.06 115 VAL A C 1
ATOM 774 O O . VAL A 1 115 ? 7.199 -5.004 -6.699 1.00 98.06 115 VAL A O 1
ATOM 777 N N . GLY A 1 116 ? 5.190 -4.102 -7.164 1.00 97.25 116 GLY A N 1
ATOM 778 C CA . GLY A 1 116 ? 5.295 -4.206 -8.622 1.00 97.25 116 GLY A CA 1
ATOM 779 C C . GLY A 1 116 ? 5.934 -2.974 -9.266 1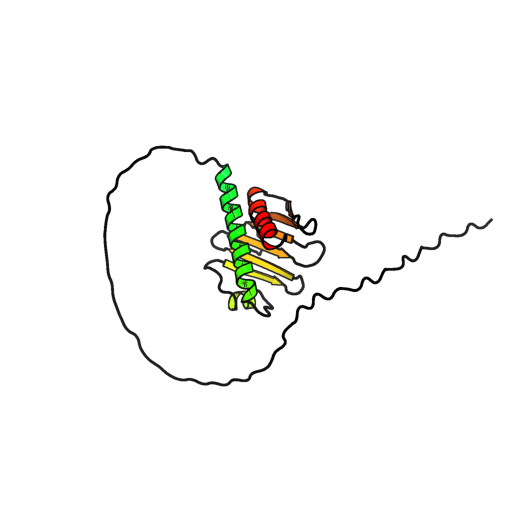.00 97.25 116 GLY A C 1
ATOM 780 O O . GLY A 1 116 ? 6.626 -3.085 -10.281 1.00 97.25 116 GLY A O 1
ATOM 781 N N . ILE A 1 117 ? 5.731 -1.793 -8.671 1.00 97.12 117 ILE A N 1
ATOM 782 C CA . ILE A 1 117 ? 6.303 -0.521 -9.134 1.00 97.12 117 ILE A CA 1
ATOM 783 C C . ILE A 1 117 ? 6.820 0.254 -7.927 1.00 97.12 117 ILE A C 1
ATOM 785 O O . ILE A 1 117 ? 6.146 0.356 -6.908 1.00 97.12 117 ILE A O 1
ATOM 789 N N . PHE A 1 118 ? 8.011 0.824 -8.057 1.00 96.62 118 PHE A N 1
ATOM 790 C CA . PHE A 1 118 ? 8.556 1.777 -7.103 1.00 96.62 118 PHE A CA 1
ATOM 791 C C . PHE A 1 118 ? 9.335 2.833 -7.872 1.00 96.62 118 PHE A C 1
ATOM 793 O O . PHE A 1 118 ? 10.265 2.502 -8.611 1.00 96.62 118 PHE A O 1
ATOM 800 N N . ASP A 1 119 ? 8.951 4.089 -7.692 1.00 94.19 119 ASP A N 1
ATOM 801 C CA . ASP A 1 119 ? 9.586 5.240 -8.308 1.00 94.19 119 ASP A CA 1
ATOM 802 C C . ASP A 1 119 ? 9.909 6.286 -7.236 1.00 94.19 119 ASP A C 1
ATOM 804 O O . ASP A 1 119 ? 9.053 7.009 -6.720 1.00 94.19 119 ASP A O 1
ATOM 808 N N . ALA A 1 120 ? 11.199 6.379 -6.918 1.00 90.38 120 ALA A N 1
ATOM 809 C CA . ALA A 1 120 ? 11.716 7.308 -5.925 1.00 90.38 120 ALA A CA 1
ATOM 810 C C . ALA A 1 120 ? 11.606 8.785 -6.343 1.00 90.38 120 ALA A C 1
ATOM 812 O O . ALA A 1 120 ? 11.644 9.653 -5.462 1.00 90.38 120 ALA A O 1
ATOM 813 N N . LYS A 1 121 ? 11.497 9.083 -7.649 1.00 89.31 121 LYS A N 1
ATOM 814 C CA . LYS A 1 121 ? 11.380 10.453 -8.175 1.00 89.31 121 LYS A CA 1
ATOM 815 C C . LYS A 1 121 ? 9.965 10.976 -7.991 1.00 89.31 121 LYS A C 1
ATOM 817 O O . LYS A 1 121 ? 9.787 12.068 -7.465 1.00 89.31 121 LYS A O 1
ATOM 822 N N . THR A 1 122 ? 8.974 10.179 -8.382 1.00 89.00 122 THR A N 1
ATOM 823 C CA . THR A 1 122 ? 7.549 10.530 -8.257 1.00 89.00 122 THR A CA 1
ATOM 824 C C . THR A 1 122 ? 6.970 10.193 -6.884 1.00 89.00 122 THR A C 1
ATOM 826 O O . THR A 1 122 ? 5.809 10.496 -6.616 1.00 89.00 122 THR A O 1
ATOM 829 N N . LYS A 1 123 ? 7.775 9.583 -5.999 1.00 92.06 123 LYS A N 1
ATOM 830 C CA . LYS A 1 123 ? 7.338 9.070 -4.691 1.00 92.06 123 LYS A CA 1
ATOM 831 C C . LYS A 1 123 ? 6.123 8.160 -4.846 1.00 92.06 123 LYS A C 1
ATOM 833 O O . LYS A 1 123 ? 5.166 8.256 -4.079 1.00 92.06 123 LYS A O 1
ATOM 838 N N . SER A 1 124 ? 6.160 7.312 -5.871 1.00 94.75 124 SER A N 1
ATOM 839 C CA . SER A 1 124 ? 5.087 6.376 -6.159 1.00 94.75 124 SER A CA 1
ATOM 840 C C . SER A 1 124 ? 5.512 4.950 -5.855 1.00 94.75 124 SER A C 1
ATOM 842 O O . SER A 1 124 ? 6.635 4.536 -6.148 1.00 94.75 124 SER A O 1
ATOM 844 N N . ILE A 1 125 ? 4.606 4.195 -5.249 1.00 96.38 125 ILE A N 1
ATOM 845 C CA . ILE A 1 125 ? 4.786 2.781 -4.951 1.00 96.38 125 ILE A CA 1
ATOM 846 C C . ILE A 1 125 ? 3.482 2.058 -5.256 1.00 96.38 125 ILE A C 1
ATOM 848 O O . ILE A 1 125 ? 2.419 2.501 -4.836 1.00 96.38 125 ILE A O 1
ATOM 852 N N . CYS A 1 126 ? 3.564 0.953 -5.988 1.00 97.94 126 CYS A N 1
ATOM 853 C CA . CYS A 1 126 ? 2.441 0.062 -6.223 1.00 97.94 126 CYS A CA 1
ATOM 854 C C . CYS A 1 126 ? 2.735 -1.304 -5.618 1.00 97.94 126 CYS A C 1
ATOM 856 O O . CYS A 1 126 ? 3.713 -1.960 -5.995 1.00 97.94 126 CYS A O 1
ATOM 858 N N . ILE A 1 127 ? 1.882 -1.718 -4.687 1.00 98.12 127 ILE A N 1
ATOM 859 C CA . ILE A 1 127 ? 1.868 -3.050 -4.088 1.00 98.12 127 ILE A CA 1
ATOM 860 C C . ILE A 1 127 ? 0.750 -3.870 -4.735 1.00 98.12 127 ILE A C 1
ATOM 862 O O . ILE A 1 127 ? -0.307 -3.333 -5.046 1.00 98.12 127 ILE A O 1
ATOM 866 N N . GLN A 1 128 ? 0.976 -5.158 -4.958 1.00 98.12 128 GLN A N 1
ATOM 867 C CA . GLN A 1 128 ? 0.008 -6.060 -5.578 1.00 98.12 128 GLN A CA 1
ATOM 868 C C . GLN A 1 128 ? -0.043 -7.403 -4.857 1.00 98.12 128 GLN A C 1
ATOM 870 O O . GLN A 1 128 ? 0.968 -7.846 -4.308 1.00 98.12 128 GLN A O 1
ATOM 875 N N . ASP A 1 129 ? -1.203 -8.053 -4.910 1.00 98.25 129 ASP A N 1
ATOM 876 C CA . ASP A 1 129 ? -1.404 -9.453 -4.540 1.00 98.25 129 ASP A CA 1
ATOM 877 C C . ASP A 1 129 ? -1.751 -10.251 -5.803 1.00 98.25 129 ASP A C 1
ATOM 879 O O . ASP A 1 129 ? -2.861 -10.163 -6.328 1.00 98.25 129 ASP A O 1
ATOM 883 N N . SER A 1 130 ? -0.796 -11.045 -6.296 1.00 97.31 130 SER A N 1
ATOM 884 C CA . SER A 1 130 ? -0.961 -11.818 -7.532 1.00 97.31 130 SER A CA 1
ATOM 885 C C . SER A 1 130 ? -1.927 -12.994 -7.408 1.00 97.31 130 SER A C 1
ATOM 887 O O . SER A 1 130 ? -2.339 -13.543 -8.425 1.00 97.31 130 SER A O 1
ATOM 889 N N . LYS A 1 131 ? -2.286 -13.408 -6.187 1.00 97.00 131 LYS A N 1
ATOM 890 C CA . LYS A 1 131 ? -3.275 -14.474 -5.975 1.00 97.00 131 LYS A CA 1
ATOM 891 C C . LYS A 1 131 ? -4.699 -13.946 -6.033 1.00 97.00 131 LYS A C 1
ATOM 893 O O . LYS A 1 131 ? -5.606 -14.699 -6.371 1.00 97.00 131 LYS A O 1
ATOM 898 N N . GLN A 1 132 ? -4.883 -12.690 -5.640 1.00 95.94 132 GLN A N 1
ATOM 899 C CA . GLN A 1 132 ? -6.181 -12.019 -5.633 1.00 95.94 132 GLN A CA 1
ATOM 900 C C . GLN A 1 132 ? -6.405 -11.165 -6.883 1.00 95.94 132 GLN A C 1
ATOM 902 O O . GLN A 1 132 ? -7.518 -10.689 -7.063 1.00 95.94 132 GLN A O 1
ATOM 907 N N . ASP A 1 133 ? -5.364 -10.989 -7.703 1.00 97.19 133 ASP A N 1
ATOM 908 C CA . ASP A 1 133 ? -5.339 -10.114 -8.876 1.00 97.19 133 ASP A CA 1
ATOM 909 C C . ASP A 1 133 ? -5.775 -8.683 -8.538 1.00 97.19 133 ASP A C 1
ATOM 911 O O . ASP A 1 133 ? -6.649 -8.113 -9.169 1.00 97.19 133 ASP A O 1
ATOM 915 N N . ILE A 1 134 ? -5.186 -8.106 -7.486 1.00 97.56 134 ILE A N 1
ATOM 916 C CA . ILE A 1 134 ? -5.444 -6.718 -7.081 1.00 97.56 134 ILE A CA 1
ATOM 917 C C . ILE A 1 134 ? -4.140 -5.967 -6.852 1.00 97.56 134 ILE A C 1
ATOM 919 O O . ILE A 1 134 ? -3.127 -6.544 -6.436 1.00 97.56 134 ILE A O 1
ATOM 923 N N . ALA A 1 135 ? -4.185 -4.651 -7.034 1.00 98.19 135 ALA A N 1
ATOM 924 C CA . ALA A 1 135 ? -3.064 -3.778 -6.736 1.00 98.19 135 ALA A CA 1
ATOM 925 C C . ALA A 1 135 ? -3.506 -2.443 -6.136 1.00 98.19 135 ALA A C 1
ATOM 927 O O . ALA A 1 135 ? -4.636 -1.993 -6.289 1.00 98.19 135 ALA A O 1
ATOM 928 N N . LEU A 1 136 ? -2.598 -1.797 -5.419 1.00 97.62 136 LEU A N 1
ATOM 929 C CA . LEU A 1 136 ? -2.823 -0.516 -4.777 1.00 97.62 136 LEU A CA 1
ATOM 930 C C . LEU A 1 136 ? -1.606 0.367 -5.016 1.00 97.62 136 LEU A C 1
ATOM 932 O O . LEU A 1 136 ? -0.480 -0.003 -4.683 1.00 97.62 136 LEU A O 1
ATOM 936 N N . THR A 1 137 ? -1.842 1.541 -5.595 1.00 97.62 137 THR A N 1
ATOM 937 C CA . THR A 1 137 ? -0.807 2.533 -5.886 1.00 97.62 137 THR A CA 1
ATOM 938 C C . THR A 1 137 ? -0.931 3.718 -4.950 1.00 97.62 137 THR A C 1
ATOM 940 O O . THR A 1 137 ? -1.990 4.328 -4.848 1.00 97.62 137 THR A O 1
ATOM 943 N N . PHE A 1 138 ? 0.174 4.076 -4.313 1.00 96.00 138 PHE A N 1
ATOM 944 C CA . PHE A 1 138 ? 0.355 5.348 -3.638 1.00 96.00 138 PHE A CA 1
ATOM 945 C C . PHE A 1 138 ? 1.125 6.307 -4.525 1.00 96.00 138 PHE A C 1
ATOM 947 O O . PHE A 1 138 ? 2.100 5.925 -5.183 1.00 96.00 138 PHE A O 1
ATOM 954 N N . THR A 1 139 ? 0.746 7.575 -4.457 1.00 94.38 139 THR A N 1
ATOM 955 C CA . THR A 1 139 ? 1.503 8.674 -5.047 1.00 94.38 139 THR A CA 1
ATOM 956 C C . THR A 1 139 ? 1.652 9.755 -3.986 1.00 94.38 139 THR A C 1
ATOM 958 O O . THR A 1 139 ? 0.659 10.263 -3.476 1.00 94.38 139 THR A O 1
ATOM 961 N N . GLY A 1 140 ? 2.893 10.057 -3.600 1.00 81.19 140 GLY A N 1
ATOM 962 C CA . GLY A 1 140 ? 3.206 10.984 -2.506 1.00 81.19 140 GLY A CA 1
ATOM 963 C C . GLY A 1 140 ? 3.667 12.375 -2.943 1.00 81.19 140 GLY A C 1
ATOM 964 O O . GLY A 1 140 ? 4.165 13.124 -2.107 1.00 81.19 140 GLY A O 1
ATOM 965 N N . ALA A 1 141 ? 3.586 12.721 -4.231 1.00 70.31 141 ALA A N 1
ATOM 966 C CA . ALA A 1 141 ? 4.084 13.996 -4.741 1.00 70.31 141 ALA A CA 1
ATOM 967 C C . ALA A 1 141 ? 3.046 14.745 -5.593 1.00 70.31 141 ALA A C 1
ATOM 969 O O . ALA A 1 141 ? 2.506 14.206 -6.559 1.00 70.31 141 ALA A O 1
ATOM 970 N N . GLY A 1 142 ? 2.852 16.030 -5.274 1.00 71.81 142 GLY A N 1
ATOM 971 C CA . GLY A 1 142 ? 2.092 16.990 -6.081 1.00 71.81 142 GLY A CA 1
ATOM 972 C C . GLY A 1 142 ? 0.572 16.939 -5.895 1.00 71.81 142 GLY A C 1
ATOM 973 O O . GLY A 1 142 ? 0.057 16.367 -4.937 1.00 71.81 142 GLY A O 1
ATOM 974 N N . GLU A 1 143 ? -0.156 17.549 -6.833 1.00 69.50 143 GLU A N 1
ATOM 975 C CA . GLU A 1 143 ? -1.631 17.607 -6.831 1.00 69.50 143 GLU A CA 1
ATOM 976 C C . GLU A 1 143 ? -2.294 16.231 -7.026 1.00 69.50 143 GLU A C 1
ATOM 978 O O . GLU A 1 143 ? -3.477 16.065 -6.745 1.00 69.50 143 GLU A O 1
ATOM 983 N N . ALA A 1 144 ? -1.525 15.230 -7.467 1.00 73.06 144 ALA A N 1
ATOM 984 C CA . ALA A 1 144 ? -1.963 13.847 -7.650 1.00 73.06 144 ALA A CA 1
ATOM 985 C C . ALA A 1 144 ? -1.698 12.961 -6.418 1.00 73.06 144 ALA A C 1
ATOM 987 O O . ALA A 1 144 ? -1.636 11.738 -6.538 1.00 73.06 144 ALA A O 1
ATOM 988 N N . SER A 1 145 ? -1.505 13.564 -5.241 1.00 87.19 145 SER A N 1
ATOM 989 C CA . SER A 1 145 ? -1.301 12.808 -4.007 1.00 87.19 145 SER A CA 1
ATOM 990 C C . SER A 1 145 ? -2.549 11.991 -3.666 1.00 87.19 145 SER A C 1
ATOM 992 O O . SER A 1 145 ? -3.655 12.532 -3.637 1.00 87.19 145 SER A O 1
ATOM 994 N N . GLY A 1 146 ? -2.389 10.697 -3.397 1.00 94.56 146 GLY A N 1
ATOM 995 C CA . GLY A 1 146 ? -3.521 9.831 -3.079 1.00 94.56 146 GLY A CA 1
ATOM 996 C C . GLY A 1 146 ? -3.226 8.343 -3.182 1.00 94.56 146 GLY A C 1
ATOM 997 O O . GLY A 1 146 ? -2.076 7.917 -3.331 1.00 94.56 146 GLY A O 1
ATOM 998 N N . VAL A 1 147 ? -4.302 7.564 -3.090 1.00 96.88 147 VAL A N 1
ATOM 999 C CA . VAL A 1 147 ? -4.286 6.106 -3.231 1.00 96.88 147 VAL A CA 1
ATOM 1000 C C . VAL A 1 147 ? -5.200 5.702 -4.377 1.00 96.88 147 VAL A C 1
ATOM 1002 O O . VAL A 1 147 ? -6.307 6.217 -4.509 1.00 96.88 147 VAL A O 1
ATOM 1005 N N . VAL A 1 148 ? -4.751 4.779 -5.215 1.00 97.44 148 VAL A N 1
ATOM 1006 C CA . VAL A 1 148 ? -5.528 4.223 -6.323 1.00 97.44 148 VAL A CA 1
ATOM 1007 C C . VAL A 1 148 ? -5.627 2.717 -6.133 1.00 97.44 148 VAL A C 1
ATOM 1009 O O . VAL A 1 148 ? -4.605 2.047 -5.999 1.00 97.44 148 VAL A O 1
ATOM 1012 N N . LEU A 1 149 ? -6.852 2.203 -6.107 1.00 97.75 149 LEU A N 1
ATOM 1013 C CA . LEU A 1 149 ? -7.163 0.780 -6.059 1.00 97.75 149 LEU A CA 1
ATOM 1014 C C . LEU A 1 149 ? -7.334 0.277 -7.490 1.00 97.75 149 LEU A C 1
ATOM 1016 O O . LEU A 1 149 ? -8.081 0.870 -8.274 1.00 97.75 149 LEU A O 1
ATOM 1020 N N . LEU A 1 150 ? -6.630 -0.800 -7.812 1.00 97.75 150 LEU A N 1
ATOM 1021 C CA . LEU A 1 150 ? -6.602 -1.418 -9.126 1.00 97.75 150 LEU A CA 1
ATOM 1022 C C . LEU A 1 150 ? -7.166 -2.837 -9.048 1.00 97.75 150 LEU A C 1
ATOM 1024 O O . LEU A 1 150 ? -6.804 -3.589 -8.135 1.00 97.75 150 LEU A O 1
ATOM 1028 N N . ASP A 1 151 ? -8.017 -3.190 -10.003 1.00 97.19 151 ASP A N 1
ATOM 1029 C CA . ASP A 1 151 ? -8.322 -4.581 -10.342 1.00 97.19 151 ASP A CA 1
ATOM 1030 C C . ASP A 1 151 ? -7.285 -5.052 -11.368 1.00 97.19 151 ASP A C 1
ATOM 1032 O O . ASP A 1 151 ? -7.064 -4.401 -12.392 1.00 97.19 151 ASP A O 1
ATOM 1036 N N . GLY A 1 152 ? -6.563 -6.116 -11.047 1.00 96.56 152 GLY A N 1
ATOM 1037 C CA . GLY A 1 152 ? -5.385 -6.576 -11.770 1.00 96.56 152 GLY A CA 1
ATOM 1038 C C . GLY A 1 152 ? -4.040 -6.182 -11.144 1.00 96.56 152 GLY A C 1
ATOM 1039 O O . GLY A 1 152 ? -3.920 -5.733 -10.000 1.00 96.56 152 GLY A O 1
ATOM 1040 N N . ALA A 1 153 ? -2.977 -6.344 -11.933 1.00 97.00 153 ALA A N 1
ATOM 1041 C CA . ALA A 1 153 ? -1.604 -6.047 -11.531 1.00 97.00 153 ALA A CA 1
ATOM 1042 C C . ALA A 1 153 ? -1.257 -4.547 -11.591 1.00 97.00 153 ALA A C 1
ATOM 1044 O O . ALA A 1 153 ? -1.892 -3.749 -12.280 1.00 97.00 153 ALA A O 1
ATOM 1045 N N . CYS A 1 154 ? -0.134 -4.166 -10.969 1.00 97.12 154 CYS A N 1
ATOM 1046 C CA . CYS A 1 154 ? 0.373 -2.789 -10.999 1.00 97.12 154 CYS A CA 1
ATOM 1047 C C . CYS A 1 154 ? 0.584 -2.222 -12.413 1.00 97.12 154 CYS A C 1
ATOM 1049 O O . CYS A 1 154 ? 0.546 -1.010 -12.614 1.00 97.12 154 CYS A O 1
ATOM 1051 N N . LYS A 1 155 ? 0.852 -3.086 -13.400 1.00 94.88 155 LYS A N 1
ATOM 1052 C CA . LYS A 1 155 ? 0.951 -2.703 -14.810 1.00 94.88 155 LYS A CA 1
ATOM 1053 C C . LYS A 1 155 ? -0.284 -3.200 -15.547 1.00 94.88 155 LYS A C 1
ATOM 1055 O O . LYS A 1 155 ? -0.416 -4.399 -15.757 1.00 94.88 155 LYS A O 1
ATOM 1060 N N . GLY A 1 156 ? -1.123 -2.266 -15.983 1.00 93.00 156 GLY A N 1
ATOM 1061 C CA . GLY A 1 156 ? -2.300 -2.570 -16.797 1.00 93.00 156 GLY A CA 1
ATOM 1062 C C . GLY A 1 156 ? -3.562 -2.919 -16.009 1.00 93.00 156 GLY A C 1
ATOM 1063 O O . GLY A 1 156 ? -4.553 -3.251 -16.646 1.00 93.00 156 GLY A O 1
ATOM 1064 N N . GLY A 1 157 ? -3.543 -2.828 -14.675 1.00 95.88 157 GLY A N 1
ATOM 1065 C CA . GLY A 1 157 ? -4.756 -2.927 -13.866 1.00 95.88 157 GLY A CA 1
ATOM 1066 C C . GLY A 1 157 ? -5.727 -1.769 -14.120 1.00 95.88 157 GLY A C 1
ATOM 1067 O O . GLY A 1 157 ? -5.315 -0.648 -14.437 1.00 95.88 157 GLY A O 1
ATOM 1068 N N . GLU A 1 158 ? -7.017 -2.050 -13.977 1.00 97.38 158 GLU A N 1
ATOM 1069 C CA . GLU A 1 158 ? -8.102 -1.083 -14.124 1.00 97.38 158 GLU A CA 1
ATOM 1070 C C . GLU A 1 158 ? -8.323 -0.324 -12.814 1.00 97.38 158 GLU A C 1
ATOM 1072 O O . GLU A 1 158 ? -8.377 -0.915 -11.739 1.00 97.38 158 GLU A O 1
ATOM 1077 N N . VAL A 1 159 ? -8.476 1.000 -12.887 1.00 97.44 159 VAL A N 1
ATOM 1078 C CA . VAL A 1 159 ? -8.780 1.817 -11.706 1.00 97.44 159 VAL A CA 1
ATOM 1079 C C . VAL A 1 159 ? -10.223 1.588 -11.271 1.00 97.44 159 VAL A C 1
ATOM 1081 O O . VAL A 1 159 ? -11.147 2.105 -11.893 1.00 97.44 159 VAL A O 1
ATOM 1084 N N . VAL A 1 160 ? -10.406 0.890 -10.152 1.00 97.56 160 VAL A N 1
ATOM 1085 C CA . VAL A 1 160 ? -11.735 0.633 -9.576 1.00 97.56 160 VAL A CA 1
ATOM 1086 C C . VAL A 1 160 ? -12.131 1.659 -8.518 1.00 97.56 160 VAL A C 1
ATOM 1088 O O . VAL A 1 160 ? -13.312 1.959 -8.340 1.00 97.56 160 VAL A O 1
ATOM 1091 N N . SER A 1 161 ? -11.157 2.246 -7.817 1.00 97.38 161 SER A N 1
ATOM 1092 C CA . SER A 1 161 ? -11.415 3.285 -6.817 1.00 97.38 161 SER A CA 1
ATOM 1093 C C . SER A 1 161 ? -10.194 4.179 -6.609 1.00 97.38 161 SER A C 1
ATOM 1095 O O . SER A 1 161 ? -9.055 3.762 -6.804 1.00 97.38 161 SER A O 1
ATOM 1097 N N . SER A 1 162 ? -10.414 5.428 -6.211 1.00 97.19 162 SER A N 1
ATOM 1098 C CA . SER A 1 162 ? -9.361 6.399 -5.917 1.00 97.19 162 SER A CA 1
ATOM 1099 C C . SER A 1 162 ? -9.702 7.195 -4.664 1.00 97.19 162 SER A C 1
ATOM 1101 O O . SER A 1 162 ? -10.813 7.698 -4.508 1.00 97.19 162 SER A O 1
ATOM 1103 N N . LEU A 1 163 ? -8.729 7.308 -3.768 1.00 96.44 163 LEU A N 1
ATOM 1104 C CA . LEU A 1 163 ? -8.812 8.018 -2.508 1.00 96.44 163 LEU A CA 1
ATOM 1105 C C . LEU A 1 163 ? -7.961 9.282 -2.610 1.00 96.44 163 LEU A C 1
ATOM 1107 O O . LEU A 1 163 ? -6.742 9.211 -2.784 1.00 96.44 163 LEU A O 1
ATOM 1111 N N . VAL A 1 164 ? -8.614 10.434 -2.497 1.00 94.94 164 VAL A N 1
ATOM 1112 C CA . VAL A 1 164 ? -7.994 11.750 -2.661 1.00 94.94 164 VAL A CA 1
ATOM 1113 C C . VAL A 1 164 ? -8.116 12.523 -1.347 1.00 94.94 164 VAL A C 1
ATOM 1115 O O . VAL A 1 164 ? -9.243 12.798 -0.924 1.00 94.94 164 VAL A O 1
ATOM 1118 N N . PRO A 1 165 ? -7.004 12.894 -0.694 1.00 92.38 165 PRO A N 1
ATOM 1119 C CA . PRO A 1 165 ? -7.038 13.764 0.477 1.00 92.38 165 PRO A CA 1
ATOM 1120 C C . PRO A 1 165 ? -7.696 15.114 0.143 1.00 92.38 165 PRO A C 1
ATOM 1122 O O . PRO A 1 165 ? -7.360 15.739 -0.861 1.00 92.38 165 PRO A O 1
ATOM 1125 N N . GLN A 1 166 ? -8.631 15.572 0.979 1.00 91.38 166 GLN A N 1
ATOM 1126 C CA . GLN A 1 166 ? -9.322 16.867 0.839 1.00 91.38 166 GLN A CA 1
ATOM 1127 C C . GLN A 1 166 ? -8.999 17.855 1.971 1.00 91.38 166 GLN A C 1
ATOM 1129 O O . GLN A 1 166 ? -9.614 18.913 2.084 1.00 91.38 166 GLN A O 1
ATOM 1134 N N . GLY A 1 167 ? -8.019 17.533 2.811 1.00 86.44 167 GLY A N 1
ATOM 1135 C CA . GLY A 1 167 ? -7.604 18.346 3.947 1.00 86.44 167 GLY A CA 1
ATOM 1136 C C . GLY A 1 167 ? -6.710 17.543 4.884 1.00 86.44 167 GLY A C 1
ATOM 1137 O O . GLY A 1 167 ? -6.174 16.511 4.488 1.00 86.44 167 GLY A O 1
ATOM 1138 N N . ALA A 1 168 ? -6.570 18.004 6.128 1.00 81.44 168 ALA A N 1
ATOM 1139 C CA . ALA A 1 168 ? -5.738 17.331 7.129 1.00 81.44 168 ALA A CA 1
ATOM 1140 C C . ALA A 1 168 ? -6.264 15.936 7.516 1.00 81.44 168 ALA A C 1
ATOM 1142 O O . ALA A 1 168 ? -5.473 15.049 7.812 1.00 81.44 168 ALA A O 1
ATOM 1143 N N . SER A 1 169 ? -7.585 15.738 7.488 1.00 84.19 169 SER A N 1
ATOM 1144 C CA . SER A 1 169 ? -8.219 14.534 8.052 1.00 84.19 169 SER A CA 1
ATOM 1145 C C . SER A 1 169 ? -9.293 13.927 7.150 1.00 84.19 169 SER A C 1
ATOM 1147 O O . SER A 1 169 ? -9.909 12.926 7.516 1.00 84.19 169 SER A O 1
ATOM 1149 N N . ASP A 1 170 ? -9.556 14.530 5.987 1.00 92.50 170 ASP A N 1
ATOM 1150 C CA . ASP A 1 170 ? -10.610 14.057 5.095 1.00 92.50 170 ASP A CA 1
ATOM 1151 C C . ASP A 1 170 ? -10.056 13.423 3.823 1.00 92.50 170 ASP A C 1
ATOM 1153 O O . ASP A 1 170 ? -9.089 13.898 3.226 1.00 92.50 170 ASP A O 1
ATOM 1157 N N . ILE A 1 171 ? -10.695 12.329 3.420 1.00 95.12 171 ILE A N 1
ATOM 1158 C CA . ILE A 1 171 ? -10.321 11.502 2.278 1.00 95.12 171 ILE A CA 1
ATOM 1159 C C . ILE A 1 171 ? -11.593 11.263 1.476 1.00 95.12 171 ILE A C 1
ATOM 1161 O O . ILE A 1 171 ? -12.507 10.574 1.933 1.00 95.12 171 ILE A O 1
ATOM 1165 N N . ALA A 1 172 ? -11.642 11.821 0.271 1.00 96.00 172 ALA A N 1
ATOM 1166 C CA . ALA A 1 172 ? -12.731 11.581 -0.658 1.00 96.00 172 ALA A CA 1
ATOM 1167 C C . ALA A 1 172 ? -12.492 10.290 -1.437 1.00 96.00 172 ALA A C 1
ATOM 1169 O O . ALA A 1 172 ? -11.440 10.109 -2.048 1.00 96.00 172 ALA A O 1
ATOM 1170 N N . VAL A 1 173 ? -13.505 9.428 -1.464 1.00 97.12 173 VAL A N 1
ATOM 1171 C CA . VAL A 1 173 ? -13.515 8.194 -2.256 1.00 97.12 173 VAL A CA 1
ATOM 1172 C C . VAL A 1 173 ? -14.241 8.445 -3.579 1.00 97.12 173 VAL A C 1
ATOM 1174 O O . VAL A 1 173 ? -15.412 8.832 -3.591 1.00 97.12 173 VAL A O 1
ATOM 1177 N N . LYS A 1 174 ? -13.550 8.218 -4.698 1.00 96.94 174 LYS A N 1
ATOM 1178 C CA . LYS A 1 174 ? -14.073 8.279 -6.071 1.00 96.94 174 LYS A CA 1
ATOM 1179 C C . LYS A 1 174 ? -14.074 6.877 -6.683 1.00 96.94 174 LYS A C 1
ATOM 1181 O O . LYS A 1 174 ? -13.101 6.154 -6.517 1.00 96.94 174 LYS A O 1
ATOM 1186 N N . GLY A 1 175 ? -15.115 6.519 -7.432 1.00 96.25 175 GLY A N 1
ATOM 1187 C CA . GLY A 1 175 ? -15.275 5.169 -7.995 1.00 96.25 175 GLY A CA 1
ATOM 1188 C C . GLY A 1 175 ? -16.063 4.250 -7.061 1.00 96.25 175 GLY A C 1
ATOM 1189 O O . GLY A 1 175 ? -17.021 4.700 -6.425 1.00 96.25 175 GLY A O 1
ATOM 1190 N N . ASP A 1 176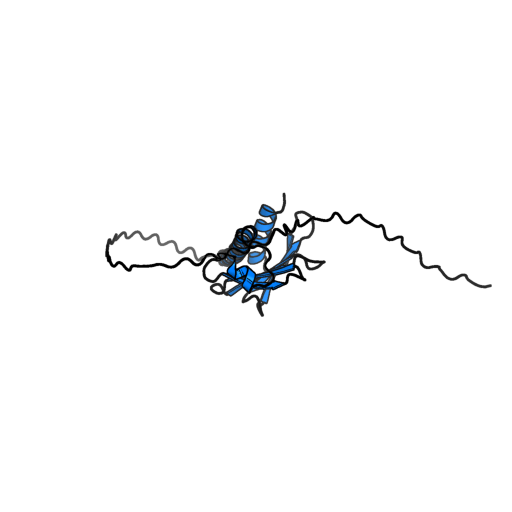 ? -15.676 2.977 -6.980 1.00 96.69 176 ASP A N 1
ATOM 1191 C CA . ASP A 1 176 ? -16.346 2.000 -6.123 1.00 96.69 176 ASP A CA 1
ATOM 1192 C C . ASP A 1 176 ? -16.108 2.316 -4.637 1.00 96.69 176 ASP A C 1
ATOM 1194 O O . ASP A 1 176 ? -14.988 2.241 -4.115 1.00 96.69 176 ASP A O 1
ATOM 1198 N N . LYS A 1 177 ? -17.190 2.686 -3.943 1.00 95.69 177 LYS A N 1
ATOM 1199 C CA . LYS A 1 177 ? -17.170 3.008 -2.512 1.00 95.69 177 LYS A CA 1
ATOM 1200 C C . LYS A 1 177 ? -17.048 1.766 -1.635 1.00 95.69 177 LYS A C 1
ATOM 1202 O O . LYS A 1 177 ? -16.448 1.855 -0.571 1.00 95.69 177 LYS A O 1
ATOM 1207 N N . SER A 1 178 ? -17.575 0.621 -2.069 1.00 95.06 178 SER A N 1
ATOM 1208 C 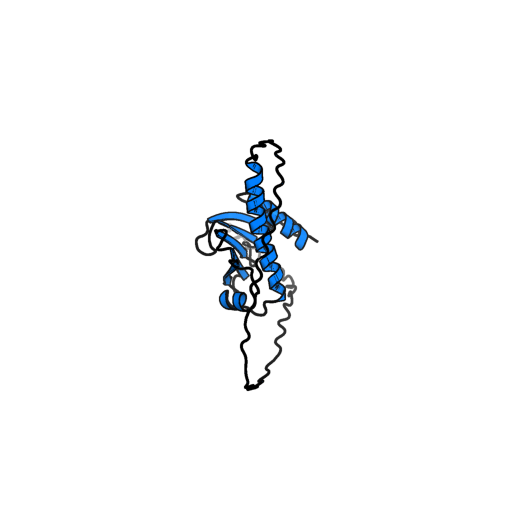CA . SER A 1 178 ? -17.486 -0.628 -1.304 1.00 95.06 178 SER A CA 1
ATOM 1209 C C . SER A 1 178 ? -16.037 -1.105 -1.166 1.00 95.06 178 SER A C 1
ATOM 1211 O O . SER A 1 178 ? -15.661 -1.653 -0.131 1.00 95.06 178 SER A O 1
ATOM 1213 N N . LEU A 1 179 ? -15.204 -0.794 -2.165 1.00 95.62 179 LEU A N 1
ATOM 1214 C CA . LEU A 1 179 ? -13.765 -1.053 -2.147 1.00 95.62 179 LEU A CA 1
ATOM 1215 C C . LEU A 1 179 ? -12.979 0.062 -1.447 1.00 95.62 179 LEU A C 1
ATOM 1217 O O . LEU A 1 179 ? -12.078 -0.214 -0.656 1.00 95.62 179 LEU A O 1
ATOM 1221 N N . GLY A 1 180 ? -13.312 1.325 -1.736 1.00 95.94 180 GLY A N 1
ATOM 1222 C CA . GLY A 1 180 ? -12.540 2.478 -1.273 1.00 95.94 180 GLY A CA 1
ATOM 1223 C C . GLY A 1 180 ? -12.766 2.865 0.190 1.00 95.94 180 GLY A C 1
ATOM 1224 O O . GLY A 1 180 ? -11.813 3.269 0.855 1.00 95.94 180 GLY A O 1
ATOM 1225 N N . THR A 1 181 ? -13.988 2.732 0.717 1.00 95.94 181 THR A N 1
ATOM 1226 C CA . THR A 1 181 ? -14.321 3.150 2.091 1.00 95.94 181 THR A CA 1
ATOM 1227 C C . THR A 1 181 ? -13.504 2.405 3.153 1.00 95.94 181 THR A C 1
ATOM 1229 O O . THR A 1 181 ? -12.878 3.088 3.957 1.00 95.94 181 THR A O 1
ATOM 1232 N N . PRO A 1 182 ? -13.370 1.062 3.132 1.00 96.19 182 PRO A N 1
ATOM 1233 C CA . PRO A 1 182 ? -12.552 0.355 4.124 1.00 96.19 182 PRO A CA 1
ATOM 1234 C C . PRO A 1 182 ? -11.079 0.789 4.147 1.00 96.19 182 PRO A C 1
ATOM 1236 O O . PRO A 1 182 ? -10.438 0.775 5.197 1.00 96.19 182 PRO A O 1
ATOM 1239 N N . VAL A 1 183 ? -10.532 1.174 2.989 1.00 96.31 183 VAL A N 1
ATOM 1240 C CA . VAL A 1 183 ? -9.161 1.694 2.879 1.00 96.31 183 VAL A CA 1
ATOM 1241 C C . VAL A 1 183 ? -9.086 3.126 3.409 1.00 96.31 183 VAL A C 1
ATOM 1243 O O . VAL A 1 183 ? -8.146 3.465 4.124 1.00 96.31 183 VAL A O 1
ATOM 1246 N N . ALA A 1 184 ? -10.077 3.963 3.091 1.00 95.94 184 ALA A N 1
ATOM 1247 C CA . ALA A 1 184 ? -10.147 5.342 3.564 1.00 95.94 184 ALA A CA 1
ATOM 1248 C C . ALA A 1 184 ? -10.295 5.409 5.087 1.00 95.94 184 ALA A C 1
ATOM 1250 O O . ALA A 1 184 ? -9.593 6.190 5.721 1.00 95.94 184 ALA A O 1
ATOM 1251 N N . ASP A 1 185 ? -11.150 4.567 5.666 1.00 95.12 185 ASP A N 1
ATOM 1252 C CA . ASP A 1 185 ? -11.349 4.474 7.112 1.00 95.12 185 ASP A CA 1
ATOM 1253 C C . ASP A 1 185 ? -10.047 4.067 7.804 1.00 95.12 185 ASP A C 1
ATOM 1255 O O . ASP A 1 185 ? -9.600 4.750 8.720 1.00 95.12 185 ASP A O 1
ATOM 1259 N N . TYR A 1 186 ? -9.359 3.044 7.288 1.00 94.88 186 TYR A N 1
ATOM 1260 C CA . TYR A 1 186 ? -8.055 2.637 7.813 1.00 94.88 186 TYR A CA 1
ATOM 1261 C C . TYR A 1 186 ? -7.003 3.758 7.743 1.00 94.88 186 TYR A C 1
ATOM 1263 O O . TYR A 1 186 ? -6.249 3.970 8.693 1.00 94.88 186 TYR A O 1
ATOM 1271 N N . LEU A 1 187 ? -6.947 4.502 6.634 1.00 94.06 187 LEU A N 1
ATOM 1272 C CA . LEU A 1 187 ? -6.046 5.649 6.496 1.00 94.06 187 LEU A CA 1
ATOM 1273 C C . LEU A 1 187 ? -6.387 6.767 7.491 1.00 94.06 187 LEU A C 1
ATOM 1275 O O . LEU A 1 187 ? -5.478 7.350 8.079 1.00 94.06 187 LEU A O 1
ATOM 1279 N N . LYS A 1 188 ? -7.677 7.048 7.707 1.00 93.62 188 LYS A N 1
ATOM 1280 C CA . LYS A 1 188 ? -8.139 8.025 8.703 1.00 93.62 188 LYS A CA 1
ATOM 1281 C C . LYS A 1 188 ? -7.779 7.589 10.122 1.00 93.62 188 LYS A C 1
ATOM 1283 O O . LYS A 1 188 ? -7.260 8.401 10.878 1.00 93.62 188 LYS A O 1
ATOM 1288 N N . GLU A 1 189 ? -7.982 6.320 10.465 1.00 93.25 189 GLU A N 1
ATOM 1289 C CA . GLU A 1 189 ? -7.593 5.751 11.763 1.00 93.25 189 GLU A CA 1
ATOM 1290 C C . GLU A 1 189 ? -6.077 5.820 11.994 1.00 93.25 189 GLU A C 1
ATOM 1292 O O . GLU A 1 189 ? -5.632 6.102 13.103 1.00 93.25 189 GLU A O 1
ATOM 1297 N N . THR A 1 190 ? -5.281 5.582 10.947 1.00 90.81 190 THR A N 1
ATOM 1298 C CA . THR A 1 190 ? -3.815 5.505 11.052 1.00 90.81 190 THR A CA 1
ATOM 1299 C C . THR A 1 190 ? -3.146 6.883 11.065 1.00 90.81 190 THR A C 1
ATOM 1301 O O . THR A 1 190 ? -2.141 7.062 11.749 1.00 90.81 190 THR A O 1
ATOM 1304 N N . PHE A 1 191 ? -3.673 7.858 10.312 1.00 88.25 191 PHE A N 1
ATOM 1305 C CA . PHE A 1 191 ? -3.006 9.149 10.078 1.00 88.25 191 PHE A CA 1
ATOM 1306 C C . PHE A 1 191 ? -3.820 10.385 10.481 1.00 88.25 191 PHE A C 1
ATOM 1308 O O . PHE A 1 191 ? -3.276 11.482 10.484 1.00 88.25 191 PHE A O 1
ATOM 1315 N N . GLY A 1 192 ? -5.112 10.251 10.788 1.00 78.06 192 GLY A N 1
ATOM 1316 C CA . GLY A 1 192 ? -6.026 11.377 11.014 1.00 78.06 192 GLY A CA 1
ATOM 1317 C C . GLY A 1 192 ? -6.005 11.986 12.421 1.00 78.06 192 GLY A C 1
ATOM 1318 O O . GLY A 1 192 ? -7.001 12.603 12.797 1.00 78.06 192 GLY A O 1
ATOM 1319 N N . SER A 1 193 ? -4.930 11.790 13.194 1.00 52.94 193 SER A N 1
ATOM 1320 C CA . SER A 1 193 ? -4.769 12.318 14.565 1.00 52.94 193 SER A CA 1
ATOM 1321 C C . SER A 1 193 ? -4.027 13.650 14.602 1.00 52.94 193 SER A C 1
ATOM 1323 O O . SER A 1 193 ? -2.989 13.757 13.914 1.00 52.94 193 SER A O 1
#

Secondary structure (DSSP, 8-state):
-PPPPPPP------------------------------------------------------------THHHHHHHHHHHHHHHHHHHHHHTT--S--SHHHHHHHS-PPTTEEEEEEETTTTEEEEEETTTTEEEEEE-SSTT-EEEEEES-TTT-EEEEEEEE-SSS-EEEEE-HHHHHHHHHHHHHHH--

Organism: NCBI:txid642780

Radius of gyration: 26.42 Å; chains: 1; bounding box: 67×103×41 Å